Protein AF-A0A0D8XPH6-F1 (afdb_monomer)

Sequence (346 aa):
MFLSYDFVNWLTAGNVKELATRENAIKFASDLVDLEIIEIVRATDVEYDELESCISSESEARLFRYGFQLCTFVDTERDREAPHPSYSRWMRVEFIPNCAPVGPLGECRFKQAAIDLDFAPRDPCPLGEWGRVVYDRSFCELKAFELSIKWFMATGQTVADTVYTWQSKISKERFFLFPVPEDPIALPKDVNSNPLRCPIRVQVNQEAIPSHMLERTLQYLLFCFGFCAMECSVKHVNQVLGSSLASNETSFEGRHSNESSLYIHQTGGMFVSLEKPSNHPPFFFWAWNHMLTRKYRQESQCSEAFQDYMLREFRKYCGNVDNKLYHFYTSVPEAINTADCFFSTG

Mean predicted aligned error: 10.34 Å

Secondary structure (DSSP, 8-state):
-EEHHHHHHHIIIIISTT--SHHHHHHHHHHHHHTTSEEE---S-----TTS-TTTHHHHHTS--SEE-EEEE--TTTTTTSPPPP------EEE-SS--SB-TTS-BTT-EEEEEEEEE-SSS-TT-EEEEEEEESEE-TTBPPPEEEEESSS-HHHHHHHHHHHHHHHHHTT-------S-SS--TT-TTS-TT--PEEEE--GGGS-HHHHHHHHHHHHHHTTEEE-S-SS--TT---S------------------EEEEETTSSEEEEEE--TTS--EEEEEE-TT--TTT-GGGTT-HHHHHHHHHHHHHHHTTGGGHHHHHHHHS-HHHHSTTTTSS--

InterPro domains:
  IPR000591 DEP domain [PS50186] (1-68)
  IPR027244 Vacuolar membrane-associated protein Iml1 [PTHR13179] (1-335)
  IPR045838 DEPDC5, C-terminal [PF19418] (112-275)

Foldseek 3Di:
DDFLQVQLCVCCVCPPVVNVDSVSSQVVVLVCLVVLQKDFDDAPDPDDFPLDDPPVCPVVSSRRAHDGTDMDGDDPVPVVPDDDDHDADDQAAHEDLFLPQADPVRDGQFRKGKHKDFLADCVPPVLGFIWMWIWGNYDYPQEDTDIDTGGDRHDPVSVVVVQLVVQVVCVVVVAADFDFDLCNFQDCVDPPGDNVFDWDKQAADCVLDDPVCVVLLVVVVCVVLQKGFHDRPDDDPDPPRVPDPDDDDDDDDDDPDFPWTWIAHRQRFKIKIFTDDPPDHIIITIGTGPRGDPSRRPPCPDDPVVVVVSVVVVSCCRHCPVPNVNVSSVPPDCCSVPDCVVRDDD

pLDDT: mean 78.98, std 18.68, range [26.44, 97.94]

Structure (mmCIF, N/CA/C/O backbone):
data_AF-A0A0D8XPH6-F1
#
_entry.id   AF-A0A0D8XPH6-F1
#
loop_
_atom_site.group_PDB
_atom_site.id
_atom_site.type_symbol
_atom_site.label_atom_id
_atom_site.label_alt_id
_atom_site.label_comp_id
_atom_site.label_asym_id
_atom_site.label_entity_id
_atom_site.label_seq_id
_atom_site.pdbx_PDB_ins_code
_atom_site.Cartn_x
_atom_site.Cartn_y
_atom_site.Cartn_z
_atom_site.occupancy
_atom_site.B_iso_or_equiv
_atom_site.auth_seq_id
_atom_site.auth_comp_id
_atom_site.auth_asym_id
_atom_site.auth_atom_id
_atom_site.pdbx_PDB_model_num
ATOM 1 N N . MET A 1 1 ? 18.385 1.199 -23.562 1.00 87.31 1 MET A N 1
ATOM 2 C CA . MET A 1 1 ? 17.203 1.049 -22.694 1.00 87.31 1 MET A CA 1
ATOM 3 C C . MET A 1 1 ? 17.582 1.366 -21.257 1.00 87.31 1 MET A C 1
ATOM 5 O O . MET A 1 1 ? 18.666 0.980 -20.837 1.00 87.31 1 MET A O 1
ATOM 9 N N . PHE A 1 2 ? 16.735 2.096 -20.544 1.00 93.06 2 PHE A N 1
ATOM 10 C CA . PHE A 1 2 ? 16.958 2.559 -19.175 1.00 93.06 2 PHE A CA 1
ATOM 11 C C . PHE A 1 2 ? 15.621 2.682 -18.433 1.00 93.06 2 PHE A C 1
ATOM 13 O O . PHE A 1 2 ? 14.565 2.734 -19.067 1.00 93.06 2 PHE A O 1
ATOM 20 N N . LEU A 1 3 ? 15.659 2.731 -17.100 1.00 94.38 3 LEU A N 1
ATOM 21 C CA . LEU A 1 3 ? 14.476 3.003 -16.282 1.00 94.38 3 LEU A CA 1
ATOM 22 C C . LEU A 1 3 ? 14.271 4.510 -16.117 1.00 94.38 3 LEU A C 1
ATOM 24 O O . LEU A 1 3 ? 15.229 5.253 -15.893 1.00 94.38 3 LEU A O 1
ATOM 28 N N . SER A 1 4 ? 13.019 4.963 -16.171 1.00 94.50 4 SER A N 1
ATOM 29 C CA . SER A 1 4 ? 12.667 6.370 -15.951 1.00 94.50 4 SER A CA 1
ATOM 30 C C . SER A 1 4 ? 13.108 6.867 -14.570 1.00 94.50 4 SER A C 1
ATOM 32 O O . SER A 1 4 ? 13.570 8.001 -14.450 1.00 94.50 4 SER A O 1
ATOM 34 N N . TYR A 1 5 ? 13.033 6.008 -13.546 1.00 94.50 5 TYR A N 1
ATOM 35 C CA . TYR A 1 5 ? 13.581 6.256 -12.211 1.00 94.50 5 TYR A CA 1
ATOM 36 C C . TYR A 1 5 ? 15.076 6.604 -12.246 1.00 94.50 5 TYR A C 1
ATOM 38 O O . TYR A 1 5 ? 15.467 7.667 -11.761 1.00 94.50 5 TYR A O 1
ATOM 46 N N . ASP A 1 6 ? 15.899 5.752 -12.864 1.00 95.12 6 ASP A N 1
ATOM 47 C CA . ASP A 1 6 ? 17.351 5.954 -12.934 1.00 95.12 6 ASP A CA 1
ATOM 48 C C . ASP A 1 6 ? 17.702 7.220 -13.716 1.00 95.12 6 ASP A C 1
ATOM 50 O O . ASP A 1 6 ? 18.588 7.972 -13.315 1.00 95.12 6 ASP A O 1
ATOM 54 N N . PHE A 1 7 ? 16.977 7.488 -14.805 1.00 95.06 7 PHE A N 1
ATOM 55 C CA . PHE A 1 7 ? 17.192 8.675 -15.627 1.00 95.06 7 PHE A CA 1
ATOM 56 C C . PHE A 1 7 ? 16.906 9.969 -14.863 1.00 95.06 7 PHE A C 1
ATOM 58 O O . PHE A 1 7 ? 17.740 10.872 -14.845 1.00 95.06 7 PHE A O 1
ATOM 65 N N . VAL A 1 8 ? 15.762 10.052 -14.179 1.00 93.88 8 VAL A N 1
ATOM 66 C CA . VAL A 1 8 ? 15.420 11.229 -13.369 1.00 93.88 8 VAL A CA 1
ATOM 67 C C . VAL A 1 8 ? 16.411 11.406 -12.223 1.00 93.88 8 VAL A C 1
ATOM 69 O O . VAL A 1 8 ? 16.892 12.517 -12.017 1.00 93.88 8 VAL A O 1
ATOM 72 N N . ASN A 1 9 ? 16.784 10.325 -11.530 1.00 93.31 9 ASN A N 1
ATOM 73 C CA . ASN A 1 9 ? 17.777 10.402 -10.459 1.00 93.31 9 ASN A CA 1
ATOM 74 C C . ASN A 1 9 ? 19.135 10.875 -10.983 1.00 93.31 9 ASN A C 1
ATOM 76 O O . ASN A 1 9 ? 19.791 11.693 -10.339 1.00 93.31 9 ASN A O 1
ATOM 80 N N . TRP A 1 10 ? 19.541 10.406 -12.166 1.00 94.56 10 TRP A N 1
ATOM 81 C CA . TRP A 1 10 ? 20.760 10.852 -12.828 1.00 94.56 10 TRP A CA 1
ATOM 82 C C . TRP A 1 10 ? 20.714 12.349 -13.157 1.00 94.56 10 TRP A C 1
ATOM 84 O O . TRP A 1 10 ? 21.695 13.044 -12.894 1.00 94.56 10 TRP A O 1
ATOM 94 N N . LEU A 1 11 ? 19.587 12.874 -13.653 1.00 92.94 11 LEU A N 1
ATOM 95 C CA . LEU A 1 11 ? 19.418 14.312 -13.908 1.00 92.94 11 LEU A CA 1
ATOM 96 C C . LEU A 1 11 ? 19.562 15.129 -12.615 1.00 92.94 11 LEU A C 1
ATOM 98 O O . LEU A 1 11 ? 20.309 16.109 -12.586 1.00 92.94 11 LEU A O 1
ATOM 102 N N . THR A 1 12 ? 18.912 14.685 -11.535 1.00 92.50 12 THR A N 1
ATOM 103 C CA . THR A 1 12 ? 18.880 15.400 -10.249 1.00 92.50 12 THR A CA 1
ATOM 104 C C . THR A 1 12 ? 20.141 15.233 -9.400 1.00 92.50 12 THR A C 1
ATOM 106 O O . THR A 1 12 ? 20.363 16.017 -8.482 1.00 92.50 12 THR A O 1
ATOM 109 N N . ALA A 1 13 ? 21.011 14.262 -9.701 1.00 89.94 13 ALA A N 1
ATOM 110 C CA . ALA A 1 13 ? 22.253 14.002 -8.959 1.00 89.94 13 ALA A CA 1
ATOM 111 C C . ALA A 1 13 ? 23.354 15.071 -9.163 1.00 89.94 13 ALA A C 1
ATOM 113 O O . ALA A 1 13 ? 24.516 14.844 -8.828 1.00 89.94 13 ALA A O 1
ATOM 114 N N . GLY A 1 14 ? 23.014 16.234 -9.727 1.00 82.00 14 GLY A N 1
ATOM 115 C CA . GLY A 1 14 ? 23.944 17.332 -9.999 1.00 82.00 14 GLY A CA 1
ATOM 116 C C . GLY A 1 14 ? 24.636 17.260 -11.363 1.00 82.00 14 GLY A C 1
ATOM 117 O O . GLY A 1 14 ? 25.469 18.116 -11.660 1.00 82.00 14 GLY A O 1
ATOM 118 N N . ASN A 1 15 ? 24.277 16.286 -12.209 1.00 88.50 15 ASN A N 1
ATOM 119 C CA . ASN A 1 15 ? 24.794 16.177 -13.579 1.00 88.50 15 ASN A CA 1
ATOM 120 C C . ASN A 1 15 ? 24.255 17.291 -14.489 1.00 88.50 15 ASN A C 1
ATOM 122 O O . ASN A 1 15 ? 24.959 17.746 -15.389 1.00 88.50 15 ASN A O 1
ATOM 126 N N . VAL A 1 16 ? 23.037 17.776 -14.222 1.00 89.31 16 VAL A N 1
ATOM 127 C CA . VAL A 1 16 ? 22.436 18.920 -14.915 1.00 89.31 16 VAL A CA 1
ATOM 128 C C . VAL A 1 16 ? 22.087 19.992 -13.886 1.00 89.31 16 VAL A C 1
ATOM 130 O O . VAL A 1 16 ? 21.126 19.865 -13.134 1.00 89.31 16 VAL A O 1
ATOM 133 N N . LYS A 1 17 ? 22.879 21.071 -13.844 1.00 81.44 17 LYS A N 1
ATOM 134 C CA . LYS A 1 17 ? 22.776 22.124 -12.811 1.00 81.44 17 LYS A CA 1
ATOM 135 C C . LYS A 1 17 ? 21.407 22.813 -12.753 1.00 81.44 17 LYS A C 1
ATOM 137 O O . LYS A 1 17 ? 21.023 23.309 -11.701 1.00 81.44 17 LYS A O 1
ATOM 142 N N . GLU A 1 18 ? 20.693 22.849 -13.873 1.00 85.12 18 GLU A N 1
ATOM 143 C CA . GLU A 1 18 ? 19.386 23.504 -14.013 1.00 85.12 18 GLU A CA 1
ATOM 144 C C . GLU A 1 18 ? 18.217 22.606 -13.559 1.00 85.12 18 GLU A C 1
ATOM 146 O O . GLU A 1 18 ? 17.124 23.101 -13.289 1.00 85.12 18 GLU A O 1
ATOM 151 N N . LEU A 1 19 ? 18.445 21.294 -13.405 1.00 84.50 19 LEU A N 1
ATOM 152 C CA . LEU A 1 19 ? 17.431 20.295 -13.050 1.00 84.50 19 LEU A CA 1
ATOM 153 C C . LEU A 1 19 ? 17.667 19.747 -11.639 1.00 84.50 19 LEU A C 1
ATOM 155 O O . LEU A 1 19 ? 17.893 18.558 -11.435 1.00 84.50 19 LEU A O 1
ATOM 159 N N . ALA A 1 20 ? 17.619 20.638 -10.648 1.00 80.94 20 ALA A N 1
ATOM 160 C CA . ALA A 1 20 ? 17.835 20.271 -9.247 1.00 80.94 20 ALA A CA 1
ATOM 161 C C . ALA A 1 20 ? 16.620 19.587 -8.591 1.00 80.94 20 ALA A C 1
ATOM 163 O O . ALA A 1 20 ? 16.781 18.862 -7.614 1.00 80.94 20 ALA A O 1
ATOM 164 N N . THR A 1 21 ? 15.404 19.817 -9.100 1.00 87.88 21 THR A N 1
ATOM 165 C CA . THR A 1 21 ? 14.175 19.234 -8.542 1.00 87.88 21 THR A CA 1
ATOM 166 C C . THR A 1 21 ? 13.667 18.083 -9.402 1.00 87.88 21 THR A C 1
ATOM 168 O O . THR A 1 21 ? 13.747 18.113 -10.633 1.00 87.88 21 THR A O 1
ATOM 171 N N . ARG A 1 22 ? 13.079 17.077 -8.744 1.00 87.94 22 ARG A N 1
ATOM 172 C CA . ARG A 1 22 ? 12.454 15.926 -9.407 1.00 87.94 22 ARG A CA 1
ATOM 173 C C . ARG A 1 22 ? 11.355 16.351 -10.383 1.00 87.94 22 ARG A C 1
ATOM 175 O O . ARG A 1 22 ? 11.262 15.794 -11.469 1.00 87.94 22 ARG A O 1
ATOM 182 N N . GLU A 1 23 ? 10.552 17.349 -10.029 1.00 87.88 23 GLU A N 1
ATOM 183 C CA . GLU A 1 23 ? 9.481 17.870 -10.890 1.00 87.88 23 GLU A CA 1
ATOM 184 C C . GLU A 1 23 ? 10.024 18.465 -12.193 1.00 87.88 23 GLU A C 1
ATOM 186 O O . GLU A 1 23 ? 9.526 18.143 -13.273 1.00 87.88 23 GLU A O 1
ATOM 191 N N . ASN A 1 24 ? 11.093 19.265 -12.112 1.00 89.50 24 ASN A N 1
ATOM 192 C CA . ASN A 1 24 ? 11.728 19.843 -13.294 1.00 89.50 24 ASN A CA 1
ATOM 193 C C . ASN A 1 24 ? 12.371 18.759 -14.165 1.00 89.50 24 ASN A C 1
ATOM 195 O O . ASN A 1 24 ? 12.261 18.815 -15.387 1.00 89.50 24 ASN A O 1
ATOM 199 N N . ALA A 1 25 ? 13.006 17.757 -13.550 1.00 91.75 25 ALA A N 1
ATOM 200 C CA . ALA A 1 25 ? 13.601 16.634 -14.268 1.00 91.75 25 ALA A CA 1
ATOM 201 C C . ALA A 1 25 ? 12.548 15.772 -14.986 1.00 91.75 25 ALA A C 1
ATOM 203 O O . ALA A 1 25 ? 12.766 15.374 -16.128 1.00 91.75 25 ALA A O 1
ATOM 204 N N . ILE A 1 26 ? 11.392 15.525 -14.359 1.00 90.62 26 ILE A N 1
ATOM 205 C CA . ILE A 1 26 ? 10.264 14.829 -14.996 1.00 90.62 26 ILE A CA 1
ATOM 206 C C . ILE A 1 26 ? 9.731 15.647 -16.169 1.00 90.62 26 ILE A C 1
ATOM 208 O O . ILE A 1 26 ? 9.538 15.091 -17.243 1.00 90.62 26 ILE A O 1
ATOM 212 N N . LYS A 1 27 ? 9.529 16.958 -15.989 1.00 90.75 27 LYS A N 1
ATOM 213 C CA . LYS A 1 27 ? 9.062 17.837 -17.067 1.00 90.75 27 LYS A CA 1
ATOM 214 C C . LYS A 1 27 ? 10.021 17.819 -18.258 1.00 90.75 27 LYS A C 1
ATOM 216 O O . LYS A 1 27 ? 9.586 17.608 -19.379 1.00 90.75 27 LYS A O 1
ATOM 221 N N . PHE A 1 28 ? 11.319 17.951 -17.998 1.00 92.69 28 PHE A N 1
ATOM 222 C CA . PHE A 1 28 ? 12.347 17.860 -19.029 1.00 92.69 28 PHE A CA 1
ATOM 223 C C . PHE A 1 28 ? 12.332 16.503 -19.748 1.00 92.69 28 PHE A C 1
ATOM 225 O O . PHE A 1 28 ? 12.429 16.447 -20.968 1.00 92.69 28 PHE A O 1
ATOM 232 N N . ALA A 1 29 ? 12.180 15.401 -19.010 1.00 92.50 29 ALA A N 1
ATOM 233 C CA . ALA A 1 29 ? 12.075 14.075 -19.608 1.00 92.50 29 ALA A CA 1
ATOM 234 C C . ALA A 1 29 ? 10.812 13.920 -20.473 1.00 92.50 29 ALA A C 1
ATOM 236 O O . ALA A 1 29 ? 10.890 13.309 -21.535 1.00 92.50 29 ALA A O 1
ATOM 237 N N . SER A 1 30 ? 9.679 14.500 -20.061 1.00 91.56 30 SER A N 1
ATOM 238 C CA . SER A 1 30 ? 8.469 14.568 -20.888 1.00 91.56 30 SER A CA 1
ATOM 239 C C . SER A 1 30 ? 8.709 15.354 -22.176 1.00 91.56 30 SER A C 1
ATOM 241 O O . SER A 1 30 ? 8.359 14.864 -23.243 1.00 91.56 30 SER A O 1
ATOM 243 N N . ASP A 1 31 ? 9.388 16.503 -22.101 1.00 92.19 31 ASP A N 1
ATOM 244 C CA . ASP A 1 31 ? 9.733 17.295 -23.287 1.00 92.19 31 ASP A CA 1
ATOM 245 C C . ASP A 1 31 ? 10.622 16.485 -24.259 1.00 92.19 31 ASP A C 1
ATOM 247 O O . ASP A 1 31 ? 10.459 16.569 -25.473 1.00 92.19 31 ASP A O 1
ATOM 251 N N . LEU A 1 32 ? 11.536 15.644 -23.753 1.00 92.38 32 LEU A N 1
ATOM 252 C CA . LEU A 1 32 ? 12.350 14.748 -24.591 1.00 92.38 32 LEU A CA 1
ATOM 253 C C . LEU A 1 32 ? 11.538 13.631 -25.263 1.00 92.38 32 LEU A C 1
ATOM 255 O O . LEU A 1 32 ? 11.929 13.168 -26.336 1.00 92.38 32 LEU A O 1
ATOM 259 N N . VAL A 1 33 ? 10.438 13.193 -24.647 1.00 91.12 33 VAL A N 1
ATOM 260 C CA . VAL A 1 33 ? 9.494 12.257 -25.272 1.00 91.12 33 VAL A CA 1
ATOM 261 C C . VAL A 1 33 ? 8.691 12.962 -26.365 1.00 91.12 33 VAL A C 1
ATOM 263 O O . VAL A 1 33 ? 8.564 12.423 -27.461 1.00 91.12 33 VAL A O 1
ATOM 266 N N . ASP A 1 34 ? 8.226 14.188 -26.113 1.00 89.69 34 ASP A N 1
ATOM 267 C CA . ASP A 1 34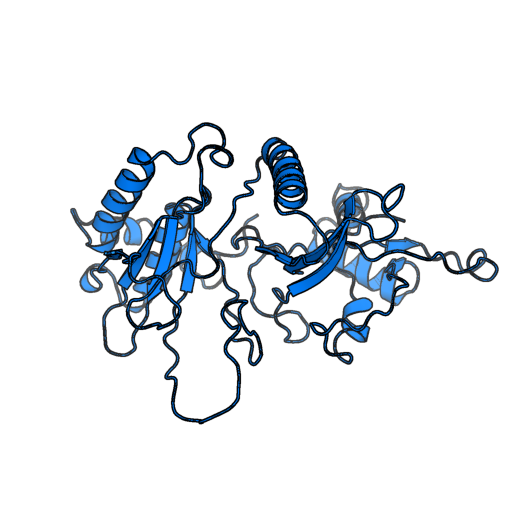 ? 7.502 14.998 -27.104 1.00 89.69 34 ASP A CA 1
ATOM 268 C C . ASP A 1 34 ? 8.379 15.370 -28.314 1.00 89.69 34 ASP A C 1
ATOM 270 O O . ASP A 1 34 ? 7.881 15.502 -29.432 1.00 89.69 34 ASP A O 1
ATOM 274 N N . LEU A 1 35 ? 9.692 15.506 -28.105 1.00 91.06 35 LEU A N 1
ATOM 275 C CA . LEU A 1 35 ? 10.693 15.718 -29.156 1.00 91.06 35 LEU A CA 1
ATOM 276 C C . LEU A 1 35 ? 11.142 14.425 -29.859 1.00 91.06 35 LEU A C 1
ATOM 278 O O . LEU A 1 35 ? 12.050 14.485 -30.687 1.00 91.06 35 LEU A O 1
ATOM 282 N N . GLU A 1 36 ? 10.557 13.273 -29.518 1.00 89.06 36 GLU A N 1
ATOM 283 C CA . GLU A 1 36 ? 10.899 11.953 -30.073 1.00 89.06 36 GLU A CA 1
ATOM 284 C C . GLU A 1 36 ? 12.379 11.559 -29.8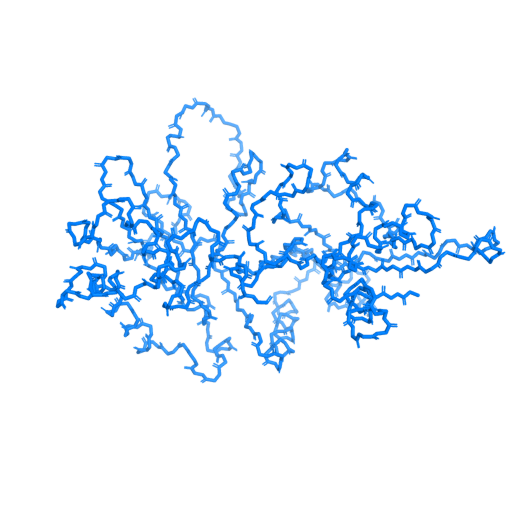75 1.00 89.06 36 GLU A C 1
ATOM 286 O O . GLU A 1 36 ? 12.920 10.731 -30.601 1.00 89.06 36 GLU A O 1
ATOM 291 N N . ILE A 1 37 ? 13.055 12.131 -28.871 1.00 90.56 37 ILE A N 1
ATOM 292 C CA . ILE A 1 37 ? 14.432 11.763 -28.493 1.00 90.56 37 ILE A CA 1
ATOM 293 C C . ILE A 1 37 ? 14.414 10.514 -27.605 1.00 90.56 37 ILE A C 1
ATOM 295 O O . ILE A 1 37 ? 15.316 9.673 -27.670 1.00 90.56 37 ILE A O 1
ATOM 299 N N . ILE A 1 38 ? 13.392 10.401 -26.754 1.00 92.25 38 ILE A N 1
ATOM 300 C CA . ILE A 1 38 ? 13.140 9.237 -25.906 1.00 92.25 38 ILE A CA 1
ATOM 301 C C . ILE A 1 38 ? 11.829 8.587 -26.333 1.00 92.25 38 ILE A C 1
ATOM 303 O O . ILE A 1 38 ? 10.794 9.241 -26.401 1.00 92.25 38 ILE A O 1
ATOM 307 N N . GLU A 1 39 ? 11.855 7.273 -26.520 1.00 89.50 39 GLU A N 1
ATOM 308 C CA . GLU A 1 39 ? 10.659 6.462 -26.701 1.00 89.50 39 GLU A CA 1
ATOM 309 C C . GLU A 1 39 ? 10.386 5.633 -25.440 1.00 89.50 39 GLU A C 1
ATOM 311 O O . GLU A 1 39 ? 11.283 5.026 -24.844 1.00 89.50 39 GLU A O 1
ATOM 316 N N . ILE A 1 40 ? 9.118 5.595 -25.029 1.00 88.38 40 ILE A N 1
ATOM 317 C CA . ILE A 1 40 ? 8.640 4.698 -23.977 1.00 88.38 40 ILE A CA 1
ATOM 318 C C . ILE A 1 40 ? 8.444 3.316 -24.594 1.00 88.38 40 ILE A C 1
ATOM 320 O O . ILE A 1 40 ? 7.632 3.138 -25.503 1.00 88.38 40 ILE A O 1
ATOM 324 N N . VAL A 1 41 ? 9.156 2.324 -24.063 1.00 86.25 41 VAL A N 1
ATOM 325 C CA . VAL A 1 41 ? 9.078 0.951 -24.559 1.00 86.25 41 VAL A CA 1
ATOM 326 C C . VAL A 1 41 ? 7.687 0.395 -24.266 1.00 86.25 41 VAL A C 1
ATOM 328 O O . VAL A 1 41 ? 7.180 0.508 -23.146 1.00 86.25 41 VAL A O 1
ATOM 331 N N . ARG A 1 42 ? 7.077 -0.236 -25.271 1.00 79.81 42 ARG A N 1
ATOM 332 C CA . ARG A 1 42 ? 5.777 -0.904 -25.162 1.00 79.81 42 ARG A CA 1
ATOM 333 C C . ARG A 1 42 ? 5.945 -2.409 -25.307 1.00 79.81 42 ARG A C 1
ATOM 335 O O . ARG A 1 42 ? 6.780 -2.872 -26.082 1.00 79.81 42 ARG A O 1
ATOM 342 N N . ALA A 1 43 ? 5.147 -3.160 -24.557 1.00 76.19 43 ALA A N 1
ATOM 343 C CA . ALA A 1 43 ? 5.040 -4.594 -24.767 1.00 76.19 43 ALA A CA 1
ATOM 344 C C . ALA A 1 43 ? 4.378 -4.868 -26.124 1.00 76.19 43 ALA A C 1
ATOM 346 O O . ALA A 1 43 ? 3.478 -4.134 -26.537 1.00 76.19 43 ALA A O 1
ATOM 347 N N . THR A 1 44 ? 4.828 -5.912 -26.813 1.00 70.06 44 THR A N 1
ATOM 348 C CA . THR A 1 44 ? 4.298 -6.283 -28.135 1.00 70.06 44 THR A CA 1
ATOM 349 C C . THR A 1 44 ? 3.049 -7.150 -28.064 1.00 70.06 44 THR A C 1
ATOM 351 O O . THR A 1 44 ? 2.322 -7.252 -29.050 1.00 70.06 44 THR A O 1
ATOM 354 N N . ASP A 1 45 ? 2.787 -7.756 -26.908 1.00 62.00 45 ASP A N 1
ATOM 355 C CA . ASP A 1 45 ? 1.680 -8.688 -26.720 1.00 62.00 45 ASP A CA 1
ATOM 356 C C . ASP A 1 45 ? 0.376 -7.913 -26.464 1.00 62.00 45 ASP A C 1
ATOM 358 O O . ASP A 1 45 ? 0.117 -7.425 -25.362 1.00 62.00 45 ASP A O 1
ATOM 362 N N . VAL A 1 46 ? -0.438 -7.778 -27.516 1.00 52.84 46 VAL A N 1
ATOM 363 C CA . VAL A 1 46 ? -1.749 -7.100 -27.514 1.00 52.84 46 VAL A CA 1
ATOM 364 C C . VAL A 1 46 ? -2.847 -8.054 -27.024 1.00 52.84 46 VAL A C 1
ATOM 366 O O . VAL A 1 46 ? -3.858 -8.262 -27.694 1.00 52.84 46 VAL A O 1
ATOM 369 N N . GLU A 1 47 ? -2.656 -8.700 -25.874 1.00 52.34 47 GLU A N 1
ATOM 370 C CA . GLU A 1 47 ? -3.795 -9.356 -25.229 1.00 52.34 47 GLU A CA 1
ATOM 371 C C . GLU A 1 47 ? -4.732 -8.287 -24.657 1.00 52.34 47 GLU A C 1
ATOM 373 O O . GLU A 1 47 ? -4.283 -7.335 -24.012 1.00 52.34 47 GLU A O 1
ATOM 378 N N . TYR A 1 48 ? -6.034 -8.435 -24.934 1.00 48.12 48 TYR A N 1
ATOM 379 C CA . TYR A 1 48 ? -7.086 -7.556 -24.430 1.00 48.12 48 TYR A CA 1
ATOM 380 C C . TYR A 1 48 ? -7.027 -7.522 -22.903 1.00 48.12 48 TYR A C 1
ATOM 382 O O . TYR A 1 48 ? -7.381 -8.486 -22.225 1.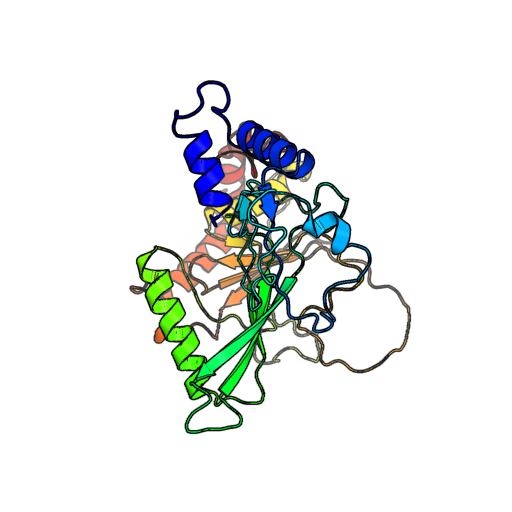00 48.12 48 TYR A O 1
ATOM 390 N N . ASP A 1 49 ? -6.572 -6.397 -22.365 1.00 52.41 49 ASP A N 1
ATOM 391 C CA . ASP A 1 49 ? -6.622 -6.146 -20.939 1.00 52.41 49 ASP A CA 1
ATOM 392 C C . ASP A 1 49 ? -8.067 -5.776 -20.591 1.00 52.41 49 ASP A C 1
ATOM 394 O O . ASP A 1 49 ? -8.515 -4.661 -20.849 1.00 52.41 49 ASP A O 1
ATOM 398 N N . GLU A 1 50 ? -8.832 -6.725 -20.047 1.00 53.81 50 GLU A N 1
ATOM 399 C CA . GLU A 1 50 ? -10.203 -6.469 -19.580 1.00 53.81 50 GLU A CA 1
ATOM 400 C C . GLU A 1 50 ? -10.253 -5.343 -18.523 1.00 53.81 50 GLU A C 1
ATOM 402 O O . GLU A 1 50 ? -11.315 -4.757 -18.306 1.00 53.81 50 GLU A O 1
ATOM 407 N N . LEU A 1 51 ? -9.116 -5.008 -17.886 1.00 56.53 51 LEU A N 1
ATOM 408 C CA . LEU A 1 51 ? -8.979 -3.888 -16.950 1.00 56.53 51 LEU A CA 1
ATOM 409 C C . LEU A 1 51 ? -8.626 -2.544 -17.623 1.00 56.53 51 LEU A C 1
ATOM 411 O O . LEU A 1 51 ? -8.744 -1.507 -16.963 1.00 56.53 51 LEU A O 1
ATOM 415 N N . GLU A 1 52 ? -8.240 -2.506 -18.906 1.00 52.75 52 GLU A N 1
ATOM 416 C CA . GLU A 1 52 ? -7.937 -1.259 -19.624 1.00 52.75 52 GLU A CA 1
ATOM 417 C C . GLU A 1 52 ? -9.009 -0.914 -20.670 1.00 52.75 52 GLU A C 1
ATOM 419 O O . GLU A 1 52 ? -9.152 -1.547 -21.714 1.00 52.75 52 GLU A O 1
ATOM 424 N N . SER A 1 53 ? -9.743 0.180 -20.446 1.00 46.41 53 SER A N 1
ATOM 425 C CA . SER A 1 53 ? -10.586 0.770 -21.490 1.00 46.41 53 SER A CA 1
ATOM 426 C C . SER A 1 53 ? -9.708 1.351 -22.610 1.00 46.41 53 SER A C 1
ATOM 428 O O . SER A 1 53 ? -8.938 2.284 -22.361 1.00 46.41 53 SER A O 1
ATOM 430 N N . CYS A 1 54 ? -9.877 0.862 -23.840 1.00 38.44 54 CYS A N 1
ATOM 431 C CA . CYS A 1 54 ? -8.990 1.080 -24.995 1.00 38.44 54 CYS A CA 1
ATOM 432 C C . CYS A 1 54 ? -8.758 2.542 -25.443 1.00 38.44 54 CYS A C 1
ATOM 434 O O . CYS A 1 54 ? -7.937 2.774 -26.320 1.00 38.44 54 CYS A O 1
ATOM 436 N N . ILE A 1 55 ? -9.474 3.530 -24.893 1.00 39.75 55 ILE A N 1
ATOM 437 C CA . ILE A 1 55 ? -9.383 4.946 -25.308 1.00 39.75 55 ILE A CA 1
ATOM 438 C C . ILE A 1 55 ? -8.484 5.770 -24.358 1.00 39.75 55 ILE A C 1
ATOM 440 O O . ILE A 1 55 ? -7.875 6.746 -24.782 1.00 39.75 55 ILE A O 1
ATOM 444 N N . SER A 1 56 ? -8.351 5.368 -23.085 1.00 46.72 56 SER A N 1
ATOM 445 C CA . SER A 1 56 ? -7.472 6.027 -22.090 1.00 46.72 56 SER A CA 1
ATOM 446 C C . SER A 1 56 ? -6.013 5.569 -22.222 1.00 46.72 56 SER A C 1
ATOM 448 O O . SER A 1 56 ? -5.086 6.287 -21.863 1.00 46.72 56 SER A O 1
ATOM 450 N N . SER A 1 57 ? -5.801 4.356 -22.741 1.00 53.75 57 SER A N 1
ATOM 451 C CA . SER A 1 57 ? -4.504 3.677 -22.747 1.00 53.75 57 SER A CA 1
ATOM 452 C C . SER A 1 57 ? -3.494 4.291 -23.720 1.00 53.75 57 SER A C 1
ATOM 454 O O . SER A 1 57 ? -2.305 4.325 -23.415 1.00 53.75 57 SER A O 1
ATOM 456 N N . GLU A 1 58 ? -3.929 4.824 -24.865 1.00 52.25 58 GLU A N 1
ATOM 457 C CA . GLU A 1 58 ? -3.010 5.299 -25.910 1.00 52.25 58 GLU A CA 1
ATOM 458 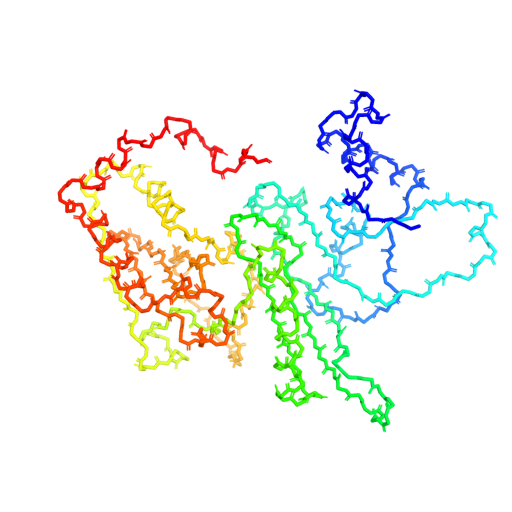C C . GLU A 1 58 ? -2.401 6.679 -25.600 1.00 52.25 58 GLU A C 1
ATOM 460 O O . GLU A 1 58 ? -1.219 6.917 -25.866 1.00 52.25 58 GLU A O 1
ATOM 465 N N . SER A 1 59 ? -3.174 7.569 -24.969 1.00 56.59 59 SER A N 1
ATOM 466 C CA . SER A 1 59 ? -2.694 8.863 -24.469 1.00 56.59 59 SER A CA 1
ATOM 467 C C . SER A 1 59 ? -1.864 8.707 -23.188 1.00 56.59 59 SER A C 1
ATOM 469 O O . SER A 1 59 ? -0.805 9.323 -23.076 1.00 56.59 59 SER A O 1
ATOM 471 N N . GLU A 1 60 ? -2.262 7.825 -22.257 1.00 63.31 60 GLU A N 1
ATOM 472 C CA . GLU A 1 60 ? -1.475 7.487 -21.056 1.00 63.31 60 GLU A CA 1
ATOM 473 C C . GLU A 1 60 ? -0.135 6.793 -21.391 1.00 63.31 60 GLU A C 1
ATOM 475 O O . GLU A 1 60 ? 0.840 6.913 -20.636 1.00 63.31 60 GLU A O 1
ATOM 480 N N . ALA A 1 61 ? -0.063 6.059 -22.509 1.00 62.59 61 ALA A N 1
ATOM 481 C CA . ALA A 1 61 ? 1.131 5.321 -22.923 1.00 62.59 61 ALA A CA 1
ATOM 482 C C . ALA A 1 61 ? 2.305 6.226 -23.319 1.00 62.59 61 ALA A C 1
ATOM 484 O O . ALA A 1 61 ? 3.452 5.807 -23.167 1.00 62.59 61 ALA A O 1
ATOM 485 N N . ARG A 1 62 ? 2.035 7.455 -23.777 1.00 71.06 62 ARG A N 1
ATOM 486 C CA . ARG A 1 62 ? 3.067 8.426 -24.183 1.00 71.06 62 ARG A CA 1
ATOM 487 C C . ARG A 1 62 ? 3.560 9.308 -23.039 1.00 71.06 62 ARG A C 1
ATOM 489 O O . ARG A 1 62 ? 4.533 10.031 -23.201 1.00 71.06 62 ARG A O 1
ATOM 496 N N . LEU A 1 63 ? 2.923 9.239 -21.872 1.00 80.75 63 LEU A N 1
ATOM 497 C CA . LEU A 1 63 ? 3.330 10.038 -20.722 1.00 80.75 63 LEU A CA 1
ATOM 498 C C . LEU A 1 63 ? 4.563 9.430 -20.046 1.00 80.75 63 LEU A C 1
ATOM 500 O O . LEU A 1 63 ? 4.550 8.268 -19.608 1.00 80.75 63 LEU A O 1
ATOM 504 N N . PHE A 1 64 ? 5.611 10.244 -19.919 1.00 89.12 64 PHE A N 1
ATOM 505 C CA . PHE A 1 64 ? 6.764 9.925 -19.087 1.00 89.12 64 PHE A CA 1
ATOM 506 C C . PHE A 1 64 ? 6.344 9.947 -17.613 1.00 89.12 64 PHE A C 1
ATOM 508 O O . PHE A 1 64 ? 5.827 10.942 -17.103 1.00 89.12 64 PHE A O 1
ATOM 515 N N . ARG A 1 65 ? 6.550 8.828 -16.918 1.00 88.19 65 ARG A N 1
ATOM 516 C CA . ARG A 1 65 ? 6.181 8.630 -15.514 1.00 88.19 65 ARG A CA 1
ATOM 517 C C . ARG A 1 65 ? 7.417 8.212 -14.733 1.00 88.19 65 ARG A C 1
ATOM 519 O O . ARG A 1 65 ? 8.104 7.258 -15.096 1.00 88.19 65 ARG A O 1
ATOM 526 N N . TYR A 1 66 ? 7.697 8.915 -13.641 1.00 91.25 66 TYR A N 1
ATOM 527 C CA . TYR A 1 66 ? 8.803 8.566 -12.752 1.00 91.25 66 TYR A CA 1
ATOM 528 C C . TYR A 1 66 ? 8.492 7.269 -12.003 1.00 91.25 66 TYR A C 1
ATOM 530 O O . TYR A 1 66 ? 7.488 7.200 -11.303 1.00 91.25 66 TYR A O 1
ATOM 538 N N . GLY A 1 67 ? 9.338 6.251 -12.151 1.00 92.19 67 GLY A N 1
ATOM 539 C CA . GLY A 1 67 ? 9.179 4.954 -11.497 1.00 92.19 67 GLY A CA 1
ATOM 540 C C . GLY A 1 67 ? 9.797 3.826 -12.321 1.00 92.19 67 GLY A C 1
ATOM 541 O O . GLY A 1 67 ? 10.808 4.007 -13.000 1.00 92.19 67 GLY A O 1
ATOM 542 N N . PHE A 1 68 ? 9.177 2.653 -12.294 1.00 91.88 68 PHE A N 1
ATOM 543 C CA . PHE A 1 68 ? 9.560 1.518 -13.127 1.00 91.88 68 PHE A CA 1
ATOM 544 C C . PHE A 1 68 ? 8.870 1.594 -14.489 1.00 91.88 68 PHE A C 1
ATOM 546 O O . PHE A 1 68 ? 7.962 0.827 -14.798 1.00 91.88 68 PHE A O 1
ATOM 553 N N . GLN A 1 69 ? 9.299 2.551 -15.310 1.00 90.56 69 GLN A N 1
ATOM 554 C CA . GLN A 1 69 ? 8.943 2.637 -16.723 1.00 90.56 69 GLN A CA 1
ATOM 555 C C . GLN A 1 69 ? 10.202 2.463 -17.567 1.00 90.56 69 GLN A C 1
ATOM 557 O O . GLN A 1 69 ? 11.242 3.044 -17.269 1.00 90.56 69 GLN A O 1
ATOM 562 N N . LEU A 1 70 ? 10.099 1.649 -18.610 1.00 91.00 70 LEU A N 1
ATOM 563 C CA . LEU A 1 70 ? 11.213 1.320 -19.482 1.00 91.00 70 LEU A CA 1
ATOM 564 C C . LEU A 1 70 ? 11.231 2.276 -20.675 1.00 91.00 70 LEU A C 1
ATOM 566 O O . LEU A 1 70 ? 10.222 2.423 -21.364 1.00 91.00 70 LEU A O 1
ATOM 570 N N . CYS A 1 71 ? 12.372 2.915 -20.912 1.00 91.50 71 CYS A N 1
ATOM 571 C CA . CYS A 1 71 ? 12.556 3.903 -21.970 1.00 91.50 71 CYS A CA 1
ATOM 572 C C . CYS A 1 71 ? 13.799 3.578 -22.806 1.00 91.50 71 CYS A C 1
ATOM 574 O O . CYS A 1 71 ? 14.731 2.907 -22.348 1.00 91.50 71 CYS A O 1
ATOM 576 N N . THR A 1 72 ? 13.841 4.062 -24.042 1.00 91.31 72 THR A N 1
ATOM 577 C CA . THR A 1 72 ? 15.015 3.984 -24.914 1.00 91.31 72 THR A CA 1
ATOM 578 C C . THR A 1 72 ? 15.265 5.318 -25.600 1.00 91.31 72 THR A C 1
ATOM 580 O O . THR A 1 72 ? 14.347 6.111 -25.768 1.00 91.31 72 THR A O 1
ATOM 583 N N . PHE A 1 73 ? 16.517 5.578 -25.970 1.00 90.38 73 PHE A N 1
ATOM 584 C CA . PHE A 1 73 ? 16.826 6.687 -26.867 1.00 90.38 73 PHE A CA 1
ATOM 585 C C . PHE A 1 73 ? 16.516 6.250 -28.293 1.00 90.38 73 PHE A C 1
ATOM 587 O O . PHE A 1 73 ? 16.849 5.120 -28.656 1.00 90.38 73 PHE A O 1
ATOM 594 N N . VAL A 1 74 ? 15.884 7.135 -29.056 1.00 85.62 74 VAL A N 1
ATOM 595 C CA . VAL A 1 74 ? 15.571 6.916 -30.468 1.00 85.62 74 VAL A CA 1
ATOM 596 C C . VAL A 1 74 ? 16.810 7.252 -31.290 1.00 85.62 74 VAL A C 1
ATOM 598 O O . VAL A 1 74 ? 17.360 8.348 -31.166 1.00 85.62 74 VAL A O 1
ATOM 601 N N . ASP A 1 75 ? 17.259 6.322 -32.131 1.00 79.38 75 ASP A N 1
ATOM 602 C CA . ASP A 1 75 ? 18.317 6.577 -33.108 1.00 79.38 75 ASP A CA 1
ATOM 603 C C . ASP A 1 75 ? 17.742 6.384 -34.515 1.00 79.38 75 ASP A C 1
ATOM 605 O O . ASP A 1 75 ? 17.676 5.277 -35.054 1.00 79.38 75 ASP A O 1
ATOM 609 N N . THR A 1 76 ? 17.300 7.496 -35.108 1.00 64.75 76 THR A N 1
ATOM 610 C CA . THR A 1 76 ? 16.557 7.547 -36.378 1.00 64.75 76 THR A CA 1
ATOM 611 C C . THR A 1 76 ? 17.284 6.909 -37.565 1.00 64.75 76 THR A C 1
ATOM 613 O O . THR A 1 76 ? 16.625 6.517 -38.531 1.00 64.75 76 THR A O 1
ATOM 616 N N . GLU A 1 77 ? 18.610 6.765 -37.502 1.00 63.00 77 GLU A N 1
ATOM 617 C CA . GLU A 1 77 ? 19.418 6.120 -38.544 1.00 63.00 77 GLU A CA 1
ATOM 618 C C . GLU A 1 77 ? 19.533 4.596 -38.350 1.00 63.00 77 GLU A C 1
ATOM 620 O O . GLU A 1 77 ? 19.620 3.862 -39.331 1.00 63.00 77 GLU A O 1
ATOM 625 N N . ARG A 1 78 ? 19.497 4.090 -37.107 1.00 59.34 78 ARG A N 1
ATOM 626 C CA . ARG A 1 78 ? 19.606 2.647 -36.799 1.00 59.34 78 ARG A CA 1
ATOM 627 C C . ARG A 1 78 ? 18.258 1.928 -36.728 1.00 59.34 78 ARG A C 1
ATOM 629 O O . ARG A 1 78 ? 18.180 0.755 -37.089 1.00 59.34 78 ARG A O 1
ATOM 636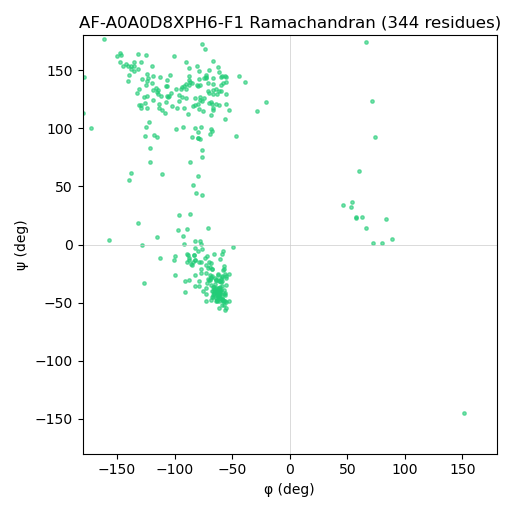 N N . ASP A 1 79 ? 17.201 2.623 -36.316 1.00 57.41 79 ASP A N 1
ATOM 637 C CA . ASP A 1 79 ? 15.889 2.014 -36.059 1.00 57.41 79 ASP A CA 1
ATOM 638 C C . ASP A 1 79 ? 15.024 1.839 -37.326 1.00 57.41 79 ASP A C 1
ATOM 640 O O . ASP A 1 79 ? 14.004 1.155 -37.290 1.00 57.41 79 ASP A O 1
ATOM 644 N N . ARG A 1 80 ? 15.433 2.395 -38.479 1.00 57.50 80 ARG A N 1
ATOM 645 C CA . ARG A 1 80 ? 14.731 2.212 -39.771 1.00 57.50 80 ARG A CA 1
ATOM 646 C C . ARG A 1 80 ? 14.896 0.819 -40.385 1.00 57.50 80 ARG A C 1
ATOM 648 O O . ARG A 1 80 ? 14.057 0.416 -41.186 1.00 57.50 80 ARG A O 1
ATOM 655 N N . GLU A 1 81 ? 15.972 0.110 -40.049 1.00 55.41 81 GLU A N 1
ATOM 656 C CA . GLU A 1 81 ? 16.341 -1.169 -40.677 1.00 55.41 81 GLU A CA 1
ATOM 657 C C . GLU A 1 81 ? 16.234 -2.373 -39.724 1.00 55.41 81 GLU A C 1
ATOM 659 O O . GLU A 1 81 ? 16.276 -3.522 -40.171 1.00 55.41 81 GLU A O 1
ATOM 664 N N . ALA A 1 82 ? 16.073 -2.141 -38.417 1.00 60.88 82 ALA A N 1
ATOM 665 C CA . ALA A 1 82 ? 15.985 -3.201 -37.419 1.00 60.88 82 ALA A CA 1
ATOM 666 C C . ALA A 1 82 ? 14.534 -3.695 -37.239 1.00 60.88 82 ALA A C 1
ATOM 668 O O . ALA A 1 82 ? 13.614 -2.881 -37.147 1.00 60.88 82 ALA A O 1
ATOM 669 N N . PRO A 1 83 ? 14.289 -5.017 -37.143 1.00 63.03 83 PRO A N 1
ATOM 670 C CA . PRO A 1 83 ? 12.984 -5.511 -36.718 1.00 63.03 83 PRO A CA 1
ATOM 671 C C . PRO A 1 83 ? 12.684 -4.986 -35.312 1.00 63.03 83 PRO A C 1
ATOM 673 O O . PRO A 1 83 ? 13.536 -5.092 -34.426 1.00 63.03 83 PRO A O 1
ATOM 676 N N . HIS A 1 84 ? 11.482 -4.435 -35.102 1.00 64.88 84 HIS A N 1
ATOM 677 C CA . HIS A 1 84 ? 11.080 -3.961 -33.781 1.00 64.88 84 HIS A CA 1
ATOM 678 C C . HIS A 1 84 ? 11.216 -5.105 -32.765 1.00 64.88 84 HIS A C 1
ATOM 680 O O . HIS A 1 84 ? 10.606 -6.163 -32.956 1.00 64.88 84 HIS A O 1
ATOM 686 N N . PRO A 1 85 ? 12.029 -4.932 -31.710 1.00 68.31 85 PRO A N 1
ATOM 687 C CA . PRO A 1 85 ? 12.210 -5.969 -30.710 1.00 68.31 85 PRO A CA 1
ATOM 688 C C . PRO A 1 85 ? 10.875 -6.275 -30.027 1.00 68.31 85 PRO A C 1
ATOM 690 O O . PRO A 1 85 ? 10.149 -5.373 -29.611 1.00 68.31 85 PRO A O 1
ATOM 693 N N . SER A 1 86 ? 10.553 -7.565 -29.926 1.00 76.81 86 SER A N 1
ATOM 694 C CA . SER A 1 86 ? 9.398 -8.025 -29.164 1.00 76.81 86 SER A CA 1
ATOM 695 C C . SER A 1 86 ? 9.739 -8.016 -27.681 1.00 76.81 86 SER A C 1
ATOM 697 O O . SER A 1 86 ? 10.755 -8.575 -27.262 1.00 76.81 86 SER A O 1
ATOM 699 N N . TYR A 1 87 ? 8.893 -7.352 -26.899 1.00 78.81 87 TYR A N 1
ATOM 700 C CA . TYR A 1 87 ? 9.016 -7.279 -25.452 1.00 78.81 87 TYR A CA 1
ATOM 701 C C . TYR A 1 87 ? 7.777 -7.886 -24.804 1.00 78.81 87 TYR A C 1
ATOM 703 O O . TYR A 1 87 ? 6.658 -7.431 -25.053 1.00 78.81 87 TYR A O 1
ATOM 711 N N . SER A 1 88 ? 7.992 -8.874 -23.935 1.00 78.06 88 SER A N 1
ATOM 712 C CA . SER A 1 88 ? 6.954 -9.388 -23.038 1.00 78.06 88 SER A CA 1
ATOM 713 C C . SER A 1 88 ? 6.494 -8.294 -22.081 1.00 78.06 88 SER A C 1
ATOM 715 O O . SER A 1 88 ? 7.275 -7.406 -21.747 1.00 78.06 88 SER A O 1
ATOM 717 N N . ARG A 1 89 ? 5.248 -8.357 -21.599 1.00 80.12 89 ARG A N 1
ATOM 718 C CA . ARG A 1 89 ? 4.745 -7.410 -20.589 1.00 80.12 89 ARG A CA 1
ATOM 719 C C . ARG A 1 89 ? 5.578 -7.484 -19.301 1.00 80.12 89 ARG A C 1
ATOM 721 O O . ARG A 1 89 ? 6.005 -8.553 -18.878 1.00 80.12 89 ARG A O 1
ATOM 728 N N . TRP A 1 90 ? 5.778 -6.338 -18.655 1.00 84.31 90 TRP A N 1
ATOM 729 C CA . TRP A 1 90 ? 6.445 -6.221 -17.354 1.00 84.31 90 TRP A CA 1
ATOM 730 C C . TRP A 1 90 ? 5.629 -5.337 -16.411 1.00 84.31 90 TRP A C 1
ATOM 732 O O . TRP A 1 90 ? 4.759 -4.578 -16.842 1.00 84.31 90 TRP A O 1
ATOM 742 N N . MET A 1 91 ? 5.927 -5.410 -15.112 1.00 86.88 91 MET A N 1
ATOM 743 C CA . MET A 1 91 ? 5.298 -4.535 -14.125 1.00 86.88 91 MET A CA 1
ATOM 744 C C . MET A 1 91 ? 5.771 -3.094 -14.320 1.00 86.88 91 MET A C 1
ATOM 746 O O . MET A 1 91 ? 6.925 -2.766 -14.042 1.00 86.88 91 MET A O 1
ATOM 750 N N . ARG A 1 92 ? 4.865 -2.224 -14.768 1.00 87.50 92 ARG A N 1
ATOM 751 C CA . ARG A 1 92 ? 5.078 -0.774 -14.837 1.00 87.50 92 ARG A CA 1
ATOM 752 C C . ARG A 1 92 ? 4.456 -0.095 -13.625 1.00 87.50 92 ARG A C 1
ATOM 754 O O . ARG A 1 92 ? 3.237 -0.134 -13.487 1.00 87.50 92 ARG A O 1
ATOM 761 N N . VAL A 1 93 ? 5.274 0.556 -12.799 1.00 89.31 93 VAL A N 1
ATOM 762 C CA . VAL A 1 93 ? 4.822 1.241 -11.574 1.00 89.31 93 VAL A CA 1
ATOM 763 C C . VAL A 1 93 ? 5.299 2.690 -11.570 1.00 89.31 93 VAL A C 1
ATOM 765 O O . VAL A 1 93 ? 6.486 2.950 -11.732 1.00 89.31 93 VAL A O 1
ATOM 768 N N . GLU A 1 94 ? 4.388 3.636 -11.372 1.00 88.75 94 GLU A N 1
ATOM 769 C CA . GLU A 1 94 ? 4.687 5.056 -11.168 1.00 88.75 94 GLU A CA 1
ATOM 770 C C . GLU A 1 94 ? 4.864 5.360 -9.677 1.00 88.75 94 GLU A C 1
ATOM 772 O O . GLU A 1 94 ? 4.041 4.971 -8.856 1.00 88.75 94 GLU A O 1
ATOM 777 N N . PHE A 1 95 ? 5.901 6.104 -9.312 1.00 89.69 95 PHE A N 1
ATOM 778 C CA . PHE A 1 95 ? 6.091 6.606 -7.956 1.00 89.69 95 PHE A CA 1
ATOM 779 C C . PHE A 1 95 ? 5.466 7.987 -7.837 1.00 89.69 95 PHE A C 1
ATOM 781 O O . PHE A 1 95 ? 5.911 8.943 -8.478 1.00 89.69 95 PHE A O 1
ATOM 788 N N . ILE A 1 96 ? 4.465 8.115 -6.975 1.00 83.12 96 ILE A N 1
ATOM 789 C CA . ILE A 1 96 ? 3.781 9.382 -6.730 1.00 83.12 96 ILE A CA 1
ATOM 790 C C . ILE A 1 96 ? 4.177 9.916 -5.349 1.00 83.12 96 ILE A C 1
ATOM 792 O O . ILE A 1 96 ? 4.253 9.138 -4.402 1.00 83.12 96 ILE A O 1
ATOM 796 N N . PRO A 1 97 ? 4.458 11.226 -5.217 1.00 73.75 97 PRO A N 1
ATOM 797 C CA . PRO A 1 97 ? 4.871 11.800 -3.933 1.00 73.75 97 PRO A CA 1
ATOM 798 C C . PRO A 1 97 ? 3.713 11.809 -2.928 1.00 73.75 97 PRO A C 1
ATOM 800 O O . PRO A 1 97 ? 3.900 11.677 -1.725 1.00 73.75 97 PRO A O 1
ATOM 803 N N . ASN A 1 98 ? 2.494 11.929 -3.454 1.00 72.50 98 ASN A N 1
ATOM 804 C CA . ASN A 1 98 ? 1.284 12.168 -2.695 1.00 72.50 98 ASN A CA 1
ATOM 805 C C . ASN A 1 98 ? 0.262 11.130 -3.102 1.00 72.50 98 ASN A C 1
ATOM 807 O O . ASN A 1 98 ? 0.120 10.856 -4.297 1.00 72.50 98 ASN A O 1
ATOM 811 N N . CYS A 1 99 ? -0.536 10.646 -2.152 1.00 66.69 99 CYS A N 1
ATOM 812 C CA . CYS A 1 99 ? -1.668 9.779 -2.461 1.00 66.69 99 CYS A CA 1
ATOM 813 C C . CYS A 1 99 ? -2.848 10.593 -3.025 1.00 66.69 99 CYS A C 1
ATOM 815 O O . CYS A 1 99 ? -4.003 10.396 -2.649 1.00 66.69 99 CYS A O 1
ATOM 817 N N . ALA A 1 100 ? -2.546 11.536 -3.923 1.00 65.25 100 ALA A N 1
ATOM 818 C CA . ALA A 1 100 ? -3.525 12.312 -4.645 1.00 65.25 100 ALA A CA 1
ATOM 819 C C . ALA A 1 100 ? -4.370 11.340 -5.485 1.00 65.25 100 ALA A C 1
ATOM 821 O O . ALA A 1 100 ? -3.820 10.624 -6.328 1.00 65.25 100 ALA A O 1
ATOM 822 N N . PRO A 1 101 ? -5.693 11.298 -5.261 1.00 60.28 101 PRO A N 1
ATOM 823 C CA . PRO A 1 101 ? -6.559 10.300 -5.874 1.00 60.28 101 PRO A CA 1
ATOM 824 C C . PRO A 1 101 ? -6.549 10.364 -7.407 1.00 60.28 101 PRO A C 1
ATOM 826 O O . PRO A 1 101 ? -6.700 9.347 -8.084 1.00 60.28 101 PRO A O 1
ATOM 829 N N . VAL A 1 102 ? -6.350 11.566 -7.954 1.00 64.31 102 VAL A N 1
ATOM 830 C CA . VAL A 1 102 ? -6.603 11.884 -9.356 1.00 64.31 102 VAL A CA 1
ATOM 831 C C . VAL A 1 102 ? -5.307 12.234 -10.099 1.00 64.31 102 VAL A C 1
ATOM 833 O O . VAL A 1 102 ? -4.447 12.979 -9.619 1.00 64.31 102 VAL A O 1
ATOM 836 N N . GLY A 1 103 ? -5.135 11.638 -11.274 1.00 61.12 103 GLY A N 1
ATOM 837 C CA . GLY A 1 103 ? -4.060 11.874 -12.227 1.00 61.12 103 GLY A CA 1
ATOM 838 C C . GLY A 1 103 ? -4.249 13.172 -13.014 1.00 61.12 103 GLY A C 1
ATOM 839 O O . GLY A 1 103 ? -5.304 13.798 -12.935 1.00 61.12 103 GLY A O 1
ATOM 840 N N . PRO A 1 104 ? -3.248 13.577 -13.813 1.00 60.22 104 PRO A N 1
ATOM 841 C CA . PRO A 1 104 ? -3.319 14.787 -14.638 1.00 60.22 104 PRO A CA 1
ATOM 842 C C . PRO A 1 104 ? -4.530 14.823 -15.586 1.00 60.22 104 PRO A C 1
ATOM 844 O O . PRO A 1 104 ? -5.019 15.897 -15.917 1.00 60.22 104 PRO A O 1
ATOM 847 N N . LEU A 1 105 ? -5.027 13.650 -15.992 1.00 62.16 105 LEU A N 1
ATOM 848 C CA . LEU A 1 105 ? -6.151 13.480 -16.916 1.00 62.16 105 LEU A CA 1
ATOM 849 C C . LEU A 1 105 ? -7.501 13.230 -16.217 1.00 62.16 105 LEU A C 1
ATOM 851 O O . LEU A 1 105 ? -8.461 12.821 -16.863 1.00 62.16 105 LEU A O 1
ATOM 855 N N . GLY A 1 106 ? -7.605 13.431 -14.899 1.00 62.41 106 GLY A N 1
ATOM 856 C CA . GLY A 1 106 ? -8.857 13.172 -14.172 1.00 62.41 106 GLY A CA 1
ATOM 857 C C . GLY A 1 106 ? -9.103 11.692 -13.834 1.00 62.41 106 GLY A C 1
ATOM 858 O O . GLY A 1 106 ? -10.122 11.351 -13.239 1.00 62.41 106 GLY A O 1
ATOM 859 N N . GLU A 1 107 ? -8.172 10.804 -14.187 1.00 66.31 107 GLU A N 1
ATOM 860 C CA . GLU A 1 107 ? -8.226 9.367 -13.904 1.00 66.31 107 GLU A CA 1
ATOM 861 C C . GLU A 1 107 ? -7.785 9.032 -12.477 1.00 66.31 107 GLU A C 1
ATOM 863 O O . GLU A 1 107 ? -6.962 9.730 -11.897 1.00 66.31 107 GLU A O 1
ATOM 868 N N . CYS A 1 108 ? -8.256 7.924 -11.906 1.00 69.81 108 CYS A N 1
ATOM 869 C CA . CYS A 1 108 ? -7.655 7.443 -10.666 1.00 69.81 108 CYS A CA 1
ATOM 870 C C . CYS A 1 108 ? -6.206 6.974 -10.895 1.00 69.81 108 CYS A C 1
ATOM 872 O O . CYS A 1 108 ? -5.956 6.148 -11.779 1.00 69.81 108 CYS A O 1
ATOM 874 N N . ARG A 1 109 ? -5.266 7.454 -10.066 1.00 69.31 109 ARG A N 1
ATOM 875 C CA . ARG A 1 109 ? -3.849 7.038 -10.117 1.00 69.31 109 ARG A CA 1
ATOM 876 C C . ARG A 1 109 ? -3.643 5.587 -9.680 1.00 69.31 109 ARG A C 1
ATOM 878 O O . ARG A 1 109 ? -2.855 4.866 -10.274 1.00 69.31 109 ARG A O 1
ATOM 885 N N . PHE A 1 110 ? -4.423 5.121 -8.711 1.00 72.31 110 PHE A N 1
ATOM 886 C CA . PHE A 1 110 ? -4.344 3.768 -8.151 1.00 72.31 110 PHE A CA 1
ATOM 887 C C . PHE A 1 110 ? -5.177 2.732 -8.920 1.00 72.31 110 PHE A C 1
ATOM 889 O O . PHE A 1 110 ? -5.621 1.737 -8.355 1.00 72.31 110 PHE A O 1
ATOM 896 N N . LYS A 1 111 ? -5.426 2.958 -10.217 1.00 77.06 111 LYS A N 1
ATOM 897 C CA . LYS A 1 111 ? -5.952 1.905 -11.097 1.00 77.06 111 LYS A CA 1
ATOM 898 C C . LYS A 1 111 ? -5.006 0.697 -11.062 1.00 77.06 111 LYS A C 1
ATOM 900 O O . LYS A 1 111 ? -3.788 0.870 -10.989 1.00 77.06 111 LYS A O 1
ATOM 905 N N . GLN A 1 112 ? -5.571 -0.499 -11.156 1.00 81.56 112 GLN A N 1
ATOM 906 C CA . GLN A 1 112 ? -4.807 -1.740 -11.224 1.00 81.56 112 GLN A CA 1
ATOM 907 C C . GLN A 1 112 ? -4.430 -2.068 -12.674 1.00 81.56 112 GLN A C 1
ATOM 909 O O . GLN A 1 112 ? -5.137 -1.682 -13.603 1.00 81.56 112 GLN A O 1
ATOM 914 N N . ALA A 1 113 ? -3.318 -2.772 -12.854 1.00 81.81 113 ALA A N 1
ATOM 915 C CA . ALA A 1 113 ? -2.897 -3.389 -14.108 1.00 81.81 113 ALA A CA 1
ATOM 916 C C . ALA A 1 113 ? -2.644 -4.881 -13.889 1.00 81.81 113 ALA A C 1
ATOM 918 O O . ALA A 1 113 ? -2.477 -5.325 -12.752 1.00 81.81 113 ALA A O 1
ATOM 919 N N . ALA A 1 114 ? -2.596 -5.648 -14.978 1.00 85.50 114 ALA A N 1
ATOM 920 C CA . ALA A 1 114 ? -2.313 -7.074 -14.934 1.00 85.50 114 ALA A CA 1
ATOM 921 C C . ALA A 1 114 ? -1.119 -7.460 -15.817 1.00 85.50 114 ALA A C 1
ATOM 923 O O . ALA A 1 114 ? -0.889 -6.884 -16.885 1.00 85.50 114 ALA A O 1
ATOM 924 N N . ILE A 1 115 ? -0.375 -8.467 -15.362 1.00 87.69 115 ILE A N 1
ATOM 925 C CA . ILE A 1 115 ? 0.625 -9.191 -16.149 1.00 87.69 115 ILE A CA 1
ATOM 926 C C . ILE A 1 115 ? 0.476 -10.692 -15.927 1.00 87.69 115 ILE A C 1
ATOM 928 O O . ILE A 1 115 ? 0.110 -11.128 -14.834 1.00 87.69 115 ILE A O 1
ATOM 932 N N . ASP A 1 116 ? 0.800 -11.480 -16.944 1.00 88.12 116 ASP A N 1
ATOM 933 C CA . ASP A 1 116 ? 0.917 -12.924 -16.790 1.00 88.12 116 ASP A CA 1
ATOM 934 C C . ASP A 1 116 ? 2.339 -13.289 -16.347 1.00 88.12 116 ASP A C 1
ATOM 936 O O . ASP A 1 116 ? 3.329 -12.664 -16.731 1.00 88.12 116 ASP A O 1
ATOM 940 N N . LEU A 1 117 ? 2.421 -14.276 -15.464 1.00 88.69 117 LEU A N 1
ATOM 941 C CA . LEU A 1 117 ? 3.627 -14.723 -14.790 1.00 88.69 117 LEU A CA 1
ATOM 942 C C . LEU A 1 117 ? 3.718 -16.242 -14.902 1.00 88.69 117 LEU A C 1
ATOM 944 O O . LEU A 1 117 ? 2.868 -16.962 -14.377 1.00 88.69 117 LEU A O 1
ATOM 948 N N . ASP A 1 118 ? 4.790 -16.727 -15.521 1.00 89.12 118 ASP A N 1
ATOM 949 C CA . ASP A 1 118 ? 5.161 -18.137 -15.461 1.00 89.12 118 ASP A CA 1
ATOM 950 C C . ASP A 1 118 ? 5.851 -18.417 -14.111 1.00 89.12 118 ASP A C 1
ATOM 952 O O . ASP A 1 118 ? 6.912 -17.871 -13.799 1.00 89.12 118 ASP A O 1
ATOM 956 N N . PHE A 1 119 ? 5.244 -19.269 -13.286 1.00 88.19 119 PHE A N 1
ATOM 957 C CA . PHE A 1 119 ? 5.795 -19.709 -12.004 1.00 88.19 119 PHE A CA 1
ATOM 958 C C . PHE A 1 119 ? 6.862 -20.795 -12.170 1.00 88.19 119 PHE A C 1
ATOM 960 O O . PHE A 1 119 ? 7.788 -20.879 -11.361 1.00 88.19 119 PHE A O 1
ATOM 967 N N . ALA A 1 120 ? 6.733 -21.628 -13.208 1.00 82.00 120 ALA A N 1
ATOM 968 C CA . ALA A 1 120 ? 7.675 -22.692 -13.531 1.00 82.00 120 ALA A CA 1
ATOM 969 C C . ALA A 1 120 ? 7.937 -22.772 -15.047 1.00 82.00 120 ALA A C 1
ATOM 971 O O . ALA A 1 120 ? 7.047 -22.451 -15.841 1.00 82.00 120 ALA A O 1
ATOM 972 N N . PRO A 1 121 ? 9.133 -23.228 -15.471 1.00 76.19 121 PRO A N 1
ATOM 973 C CA . PRO A 1 121 ? 9.450 -23.407 -16.884 1.00 76.19 121 PRO A CA 1
ATOM 974 C C . PRO A 1 121 ? 8.487 -24.378 -17.580 1.00 76.19 121 PRO A C 1
ATOM 976 O O . PRO A 1 121 ? 8.078 -25.388 -17.009 1.00 76.19 121 PRO A O 1
ATOM 979 N N . ARG A 1 122 ? 8.185 -24.106 -18.854 1.00 75.81 122 ARG A N 1
ATOM 980 C CA . ARG A 1 122 ? 7.294 -24.928 -19.700 1.00 75.81 122 ARG A CA 1
ATOM 981 C C . ARG A 1 122 ? 7.945 -26.208 -20.250 1.00 75.81 122 ARG A C 1
ATOM 983 O O . ARG A 1 122 ? 7.333 -26.950 -21.008 1.00 75.81 122 ARG A O 1
ATOM 990 N N . ASP A 1 123 ? 9.189 -26.480 -19.878 1.00 76.88 123 ASP A N 1
ATOM 991 C CA . ASP A 1 123 ? 9.923 -27.698 -20.230 1.00 76.88 123 ASP A CA 1
ATOM 992 C C . ASP A 1 123 ? 10.384 -28.356 -18.918 1.00 76.88 123 ASP A C 1
ATOM 994 O O . ASP A 1 123 ? 11.093 -27.696 -18.150 1.00 76.88 123 ASP A O 1
ATOM 998 N N . PRO A 1 124 ? 9.936 -29.585 -18.570 1.00 71.25 124 PRO A N 1
ATOM 999 C CA . PRO A 1 124 ? 9.270 -30.608 -19.396 1.00 71.25 124 PRO A CA 1
ATOM 1000 C C . PRO A 1 124 ? 7.732 -30.581 -19.391 1.00 71.25 124 PRO A C 1
ATOM 1002 O O . PRO A 1 124 ? 7.113 -31.511 -19.904 1.00 71.25 124 PRO A O 1
ATOM 1005 N N . CYS A 1 125 ? 7.094 -29.577 -18.780 1.00 73.94 125 CYS A N 1
ATOM 1006 C CA . CYS A 1 125 ? 5.634 -29.482 -18.674 1.00 73.94 125 CYS A CA 1
ATOM 1007 C C . CYS A 1 125 ? 5.060 -28.543 -19.753 1.00 73.94 125 CYS A C 1
ATOM 1009 O O . CYS A 1 125 ? 5.053 -27.334 -19.525 1.00 73.94 125 CYS A O 1
ATOM 1011 N N . PRO A 1 126 ? 4.511 -29.043 -20.883 1.00 75.19 126 PRO A N 1
ATOM 1012 C CA . PRO A 1 126 ? 4.168 -28.201 -22.038 1.00 75.19 126 PRO A CA 1
ATOM 1013 C C . PRO A 1 126 ? 3.106 -27.134 -21.746 1.00 75.19 126 PRO A C 1
ATOM 1015 O O . PRO A 1 126 ? 3.045 -26.113 -22.426 1.00 75.19 126 PRO A O 1
ATOM 1018 N N . LEU A 1 127 ? 2.258 -27.377 -20.740 1.00 80.19 127 LEU A N 1
ATOM 1019 C CA . LEU A 1 127 ? 1.242 -26.425 -20.285 1.00 80.19 127 LEU A CA 1
ATOM 1020 C C . LEU A 1 127 ? 1.834 -25.298 -19.420 1.00 80.19 127 LEU A C 1
ATOM 1022 O O . LEU A 1 127 ? 1.225 -24.235 -19.319 1.00 80.19 127 LEU A O 1
ATOM 1026 N N . GLY A 1 128 ? 3.016 -25.517 -18.834 1.00 84.44 128 GLY A N 1
ATOM 1027 C CA . GLY A 1 128 ? 3.624 -24.642 -17.837 1.00 84.44 128 GLY A CA 1
ATOM 1028 C C . GLY A 1 128 ? 2.848 -24.593 -16.527 1.00 84.44 128 GLY A C 1
ATOM 1029 O O . GLY A 1 128 ? 1.743 -25.121 -16.416 1.00 84.44 128 GLY A O 1
ATOM 1030 N N . GLU A 1 129 ? 3.426 -23.909 -15.542 1.00 90.75 129 GLU A N 1
ATOM 1031 C CA . GLU A 1 129 ? 2.661 -23.388 -14.413 1.00 90.75 129 GLU A CA 1
ATOM 1032 C C . GLU A 1 129 ? 2.692 -21.871 -14.474 1.00 90.75 129 GLU A C 1
ATOM 1034 O O . GLU A 1 129 ? 3.766 -21.278 -14.400 1.00 90.75 129 GLU A O 1
ATOM 1039 N N . TRP A 1 130 ? 1.528 -21.246 -14.626 1.00 90.62 130 TRP A N 1
ATOM 1040 C CA . TRP A 1 130 ? 1.418 -19.802 -14.811 1.00 90.62 130 TRP A CA 1
ATOM 1041 C C . TRP A 1 130 ? 0.152 -19.239 -14.165 1.00 90.62 130 TRP A C 1
ATOM 1043 O O . TRP A 1 130 ? -0.789 -19.965 -13.822 1.00 90.62 130 TRP A O 1
ATOM 1053 N N . GLY A 1 131 ? 0.143 -17.926 -13.974 1.00 91.38 131 GLY A N 1
ATOM 1054 C CA . GLY A 1 131 ? -0.989 -17.186 -13.440 1.00 91.38 131 GLY A CA 1
ATOM 1055 C C . GLY A 1 131 ? -0.892 -15.705 -13.763 1.00 91.38 1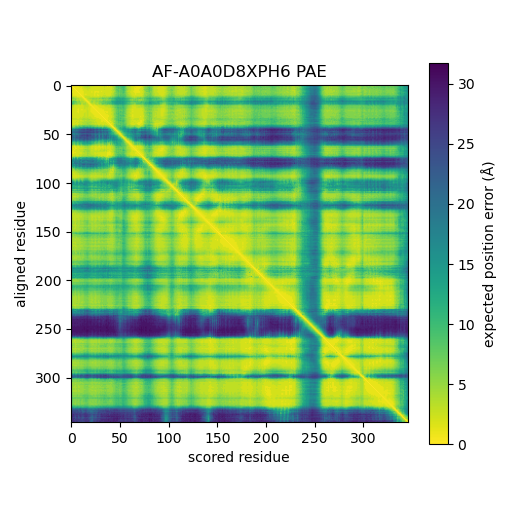31 GLY A C 1
ATOM 1056 O O . GLY A 1 131 ? 0.087 -15.239 -14.333 1.00 91.38 131 GLY A O 1
ATOM 1057 N N . ARG A 1 132 ? -1.919 -14.963 -13.374 1.00 90.69 132 ARG A N 1
ATOM 1058 C CA . ARG A 1 132 ? -2.043 -13.528 -13.593 1.00 90.69 132 ARG A CA 1
ATOM 1059 C C . ARG A 1 132 ? -1.799 -12.776 -12.296 1.00 90.69 132 ARG A C 1
ATOM 1061 O O . ARG A 1 132 ? -2.443 -13.052 -11.285 1.00 90.69 132 ARG A O 1
ATOM 1068 N N . VAL A 1 133 ? -0.893 -11.810 -12.328 1.00 90.56 133 VAL A N 1
ATOM 1069 C CA . VAL A 1 133 ? -0.622 -10.889 -11.224 1.00 90.56 133 VAL A CA 1
ATOM 1070 C C . VAL A 1 133 ? -1.291 -9.559 -11.535 1.00 90.56 133 VAL A C 1
ATOM 1072 O O . VAL A 1 133 ? -0.970 -8.913 -12.529 1.00 90.56 133 VAL A O 1
ATOM 1075 N N . VAL A 1 134 ? -2.217 -9.161 -10.673 1.00 90.00 134 VAL A N 1
ATOM 1076 C CA . VAL A 1 134 ? -2.861 -7.848 -10.668 1.00 90.00 134 VAL A CA 1
ATOM 1077 C C . VAL A 1 134 ? -2.161 -6.983 -9.629 1.00 90.00 134 VAL A C 1
ATOM 1079 O O . VAL A 1 134 ? -1.883 -7.449 -8.524 1.00 90.00 134 VAL A O 1
ATOM 1082 N N . TYR A 1 135 ? -1.838 -5.745 -9.983 1.00 88.44 135 TYR A N 1
ATOM 1083 C CA . TYR A 1 135 ? -1.045 -4.859 -9.139 1.00 88.44 135 TYR A CA 1
ATOM 1084 C C . TYR A 1 135 ? -1.444 -3.391 -9.311 1.00 88.44 135 TYR A C 1
ATOM 1086 O O . TYR A 1 135 ? -1.977 -3.002 -10.352 1.00 88.44 135 TYR A O 1
ATOM 1094 N N . ASP A 1 136 ? -1.155 -2.558 -8.311 1.00 85.62 136 ASP A N 1
ATOM 1095 C CA . ASP A 1 136 ? -1.391 -1.112 -8.393 1.00 85.62 136 ASP A CA 1
ATOM 1096 C C . ASP A 1 136 ? -0.424 -0.432 -9.377 1.00 85.62 136 ASP A C 1
ATOM 1098 O O . ASP A 1 136 ? 0.796 -0.566 -9.274 1.00 85.62 136 ASP A O 1
ATOM 1102 N N . ARG A 1 137 ? -0.939 0.385 -10.307 1.00 84.19 137 ARG A N 1
ATOM 1103 C CA . ARG A 1 137 ? -0.086 1.126 -11.262 1.00 84.19 137 ARG A CA 1
ATOM 1104 C C . ARG A 1 137 ? 0.742 2.229 -10.606 1.00 84.19 137 ARG A C 1
ATOM 1106 O O . ARG A 1 137 ? 1.735 2.665 -11.187 1.00 84.19 137 ARG A O 1
ATOM 1113 N N . SER A 1 138 ? 0.353 2.682 -9.417 1.00 85.31 138 SER A N 1
ATOM 1114 C CA . SER A 1 138 ? 1.060 3.723 -8.676 1.00 85.31 138 SER A CA 1
ATOM 1115 C C . SER A 1 138 ? 1.434 3.263 -7.275 1.00 85.31 138 SER A C 1
ATOM 1117 O O . SER A 1 138 ? 0.623 2.689 -6.553 1.00 85.31 138 SER A O 1
ATOM 1119 N N . PHE A 1 139 ? 2.653 3.595 -6.871 1.00 87.62 139 PHE A N 1
ATOM 1120 C CA . PHE A 1 139 ? 3.170 3.417 -5.526 1.00 87.62 139 PHE A CA 1
ATOM 1121 C C . PHE A 1 139 ? 3.214 4.769 -4.803 1.00 87.62 139 PHE A C 1
ATOM 1123 O O . PHE A 1 139 ? 3.771 5.741 -5.319 1.00 87.62 139 PHE A O 1
ATOM 1130 N N . CYS A 1 140 ? 2.624 4.809 -3.609 1.00 84.75 140 CYS A N 1
ATOM 1131 C CA . CYS A 1 140 ? 2.635 5.935 -2.676 1.00 84.75 140 CYS A CA 1
ATOM 1132 C C . CYS A 1 140 ? 3.033 5.389 -1.304 1.00 84.75 140 CYS A C 1
ATOM 1134 O O . CYS A 1 140 ? 2.459 4.396 -0.868 1.00 84.75 140 CYS A O 1
ATOM 1136 N N . GLU A 1 141 ? 3.951 6.042 -0.596 1.00 82.06 141 GLU A N 1
ATOM 1137 C CA . GLU A 1 141 ? 4.470 5.546 0.691 1.00 82.06 141 GLU A CA 1
ATOM 1138 C C . GLU A 1 141 ? 3.396 5.437 1.787 1.00 82.06 141 GLU A C 1
ATOM 1140 O O . GLU A 1 141 ? 3.497 4.616 2.695 1.00 82.06 141 GLU A O 1
ATOM 1145 N N . LEU A 1 142 ? 2.335 6.242 1.687 1.00 77.88 142 LEU A N 1
ATOM 1146 C CA . LEU A 1 142 ? 1.244 6.293 2.664 1.00 77.88 142 LEU A CA 1
ATOM 1147 C C . LEU A 1 142 ? 0.076 5.350 2.332 1.00 77.88 142 LEU A C 1
ATOM 1149 O O . LEU A 1 142 ? -0.909 5.299 3.077 1.00 77.88 142 LEU A O 1
ATOM 1153 N N . LYS A 1 143 ? 0.177 4.595 1.232 1.00 85.81 143 LYS A N 1
ATOM 1154 C CA . LYS A 1 143 ? -0.805 3.589 0.817 1.00 85.81 143 LYS A CA 1
ATOM 1155 C C . LYS A 1 143 ? -0.142 2.215 0.759 1.00 85.81 143 LYS A C 1
ATOM 1157 O O . LYS A 1 143 ? 0.968 2.064 0.262 1.00 85.81 143 LYS A O 1
ATOM 1162 N N . ALA A 1 144 ? -0.848 1.190 1.218 1.00 89.00 144 ALA A N 1
ATOM 1163 C CA . ALA A 1 144 ? -0.464 -0.187 0.970 1.00 89.00 144 ALA A CA 1
ATOM 1164 C C . ALA A 1 144 ? -0.510 -0.485 -0.539 1.00 89.00 144 ALA A C 1
ATOM 1166 O O . ALA A 1 144 ? -1.506 -0.212 -1.217 1.00 89.00 144 ALA A O 1
ATOM 1167 N N . PHE A 1 145 ? 0.582 -1.050 -1.047 1.00 89.50 145 PHE A N 1
ATOM 1168 C CA . PHE A 1 145 ? 0.681 -1.521 -2.421 1.00 89.50 145 PHE A CA 1
ATOM 1169 C C . PHE A 1 145 ? 0.058 -2.914 -2.530 1.00 89.50 145 PHE A C 1
ATOM 1171 O O . PHE A 1 145 ? 0.503 -3.843 -1.850 1.00 89.50 145 PHE A O 1
ATOM 1178 N N . GLU A 1 146 ? -0.976 -3.058 -3.358 1.00 88.81 146 GLU A N 1
ATOM 1179 C CA . GLU A 1 146 ? -1.703 -4.319 -3.493 1.00 88.81 146 GLU A CA 1
ATOM 1180 C C . GLU A 1 146 ? -1.139 -5.196 -4.620 1.00 88.81 146 GLU A C 1
ATOM 1182 O O . GLU A 1 146 ? -0.844 -4.727 -5.721 1.00 88.81 146 GLU A O 1
ATOM 1187 N N . LEU A 1 147 ? -1.014 -6.494 -4.327 1.00 90.06 147 LEU A N 1
ATOM 1188 C CA . LEU A 1 147 ? -0.679 -7.549 -5.278 1.00 90.06 147 LEU A CA 1
ATOM 1189 C C . LEU A 1 147 ? -1.694 -8.685 -5.137 1.00 90.06 147 LEU A C 1
ATOM 1191 O O . LEU A 1 147 ? -1.741 -9.344 -4.097 1.00 90.06 147 LEU A O 1
ATOM 1195 N N . SER A 1 148 ? -2.458 -8.958 -6.191 1.00 91.19 148 SER A N 1
ATOM 1196 C CA . SER A 1 148 ? -3.379 -10.095 -6.254 1.00 91.19 148 SER A CA 1
ATOM 1197 C C . SER A 1 148 ? -2.874 -11.104 -7.279 1.00 91.19 148 SER A C 1
ATOM 1199 O O . SER A 1 148 ? -2.622 -10.762 -8.431 1.00 91.19 148 SER A O 1
ATOM 1201 N N . ILE A 1 149 ? -2.753 -12.369 -6.887 1.00 92.00 149 ILE A N 1
ATOM 1202 C CA . ILE A 1 149 ? -2.343 -13.446 -7.792 1.00 92.00 149 ILE A CA 1
ATOM 1203 C C . ILE A 1 149 ? -3.569 -14.302 -8.082 1.00 92.00 149 ILE A C 1
ATOM 1205 O O . ILE A 1 149 ? -4.179 -14.840 -7.162 1.00 92.00 149 ILE A O 1
ATOM 1209 N N . LYS A 1 150 ? -3.924 -14.438 -9.358 1.00 91.38 150 LYS A N 1
ATOM 1210 C CA . LYS A 1 150 ? -5.010 -15.291 -9.847 1.00 91.38 150 LYS A CA 1
ATOM 1211 C C . LYS A 1 150 ? -4.397 -16.414 -10.669 1.00 91.38 150 LYS A C 1
ATOM 1213 O O . LYS A 1 150 ? -3.713 -16.148 -11.651 1.00 91.38 150 LYS A O 1
ATOM 1218 N N . TRP A 1 151 ? -4.618 -17.668 -10.295 1.00 92.44 151 TRP A N 1
ATOM 1219 C CA . TRP A 1 151 ? -4.051 -18.804 -11.021 1.00 92.44 151 TRP A CA 1
ATOM 1220 C C . TRP A 1 151 ? -5.061 -19.941 -11.143 1.00 92.44 151 TRP A C 1
ATOM 1222 O O . TRP A 1 151 ? -5.870 -20.175 -10.249 1.00 92.44 151 TRP A O 1
ATOM 1232 N N . PHE A 1 152 ? -4.991 -20.649 -12.268 1.00 88.19 152 PHE A N 1
ATOM 1233 C CA . PHE A 1 152 ? -5.742 -21.883 -12.518 1.00 88.19 152 PHE A CA 1
ATOM 1234 C C . PHE A 1 152 ? -4.811 -23.023 -12.949 1.00 88.19 152 PHE A C 1
ATOM 1236 O O . PHE A 1 152 ? -5.025 -24.175 -12.589 1.00 88.19 152 PHE A O 1
ATOM 1243 N N . MET A 1 153 ? -3.733 -22.688 -13.664 1.00 89.19 153 MET A N 1
ATOM 1244 C CA . MET A 1 153 ? -2.785 -23.635 -14.255 1.00 89.19 153 MET A CA 1
ATOM 1245 C C . MET A 1 153 ? -1.541 -23.873 -13.383 1.00 89.19 153 MET A C 1
ATOM 1247 O O . MET A 1 153 ? -0.494 -24.214 -13.909 1.00 89.19 153 MET A O 1
ATOM 1251 N N . ALA A 1 154 ? -1.617 -23.680 -12.064 1.00 91.31 154 ALA A N 1
ATOM 1252 C CA . ALA A 1 154 ? -0.476 -23.843 -11.155 1.00 91.31 154 ALA A CA 1
ATOM 1253 C C . ALA A 1 154 ? -0.890 -24.515 -9.843 1.00 91.31 154 ALA A C 1
ATOM 1255 O O . ALA A 1 154 ? -2.039 -24.391 -9.407 1.00 91.31 154 ALA A O 1
ATOM 1256 N N . THR A 1 155 ? 0.040 -25.207 -9.182 1.00 91.44 155 THR A N 1
ATOM 1257 C CA . THR A 1 155 ? -0.253 -25.788 -7.863 1.00 91.44 155 THR A CA 1
ATOM 1258 C C . THR A 1 155 ? -0.188 -24.722 -6.767 1.00 91.44 155 THR A C 1
ATOM 1260 O O . THR A 1 155 ? 0.599 -23.777 -6.836 1.00 91.44 155 THR A O 1
ATOM 1263 N N . GLY A 1 156 ? -0.983 -24.885 -5.702 1.00 91.94 156 GLY A N 1
ATOM 1264 C CA . GLY A 1 156 ? -0.937 -23.965 -4.559 1.00 91.94 156 GLY A CA 1
ATOM 1265 C C . GLY A 1 156 ? 0.441 -23.905 -3.886 1.00 91.94 156 GLY A C 1
ATOM 1266 O O . GLY A 1 156 ? 0.825 -22.856 -3.375 1.00 91.94 156 GLY A O 1
ATOM 1267 N N . GLN A 1 157 ? 1.207 -25.002 -3.931 1.00 91.62 157 GLN A N 1
ATOM 1268 C CA . GLN A 1 157 ? 2.569 -25.050 -3.403 1.00 91.62 157 GLN A CA 1
ATOM 1269 C C . GLN A 1 157 ? 3.524 -24.194 -4.243 1.00 91.62 157 GLN A C 1
ATOM 1271 O O . GLN A 1 157 ? 4.237 -23.369 -3.678 1.00 91.62 157 GLN A O 1
ATOM 1276 N N . THR A 1 158 ? 3.485 -24.326 -5.574 1.00 92.12 158 THR A N 1
ATOM 1277 C CA . THR A 1 158 ? 4.312 -23.527 -6.492 1.00 92.12 158 THR A CA 1
ATOM 1278 C C . THR A 1 158 ? 4.094 -22.034 -6.259 1.00 92.12 158 THR A C 1
ATOM 1280 O O . THR A 1 158 ? 5.049 -21.293 -6.035 1.00 92.12 158 THR A O 1
ATOM 1283 N N . VAL A 1 159 ? 2.831 -21.598 -6.216 1.00 93.62 159 VAL A N 1
ATOM 1284 C CA . VAL A 1 159 ? 2.479 -20.191 -5.971 1.00 93.62 159 VAL A CA 1
ATOM 1285 C C . VAL A 1 159 ? 2.956 -19.733 -4.590 1.00 93.62 159 VAL A C 1
ATOM 1287 O O . VAL A 1 159 ? 3.548 -18.659 -4.462 1.00 93.62 159 VAL A O 1
ATOM 1290 N N . ALA A 1 160 ? 2.762 -20.550 -3.550 1.00 91.94 160 ALA A N 1
ATOM 1291 C CA . ALA A 1 160 ? 3.219 -20.228 -2.200 1.00 91.94 160 ALA A CA 1
ATOM 1292 C C . ALA A 1 160 ? 4.749 -20.075 -2.112 1.00 91.94 160 ALA A C 1
ATOM 1294 O O . ALA A 1 160 ? 5.235 -19.193 -1.395 1.00 91.94 160 ALA A O 1
ATOM 1295 N N . ASP A 1 161 ? 5.507 -20.895 -2.839 1.00 92.00 161 ASP A N 1
ATOM 1296 C CA . ASP A 1 161 ? 6.969 -20.827 -2.891 1.00 92.00 161 ASP A CA 1
ATOM 1297 C C . ASP A 1 161 ? 7.461 -19.620 -3.700 1.00 92.00 161 ASP A C 1
ATOM 1299 O O . ASP A 1 161 ? 8.410 -18.944 -3.281 1.00 92.00 161 ASP A O 1
ATOM 1303 N N . THR A 1 162 ? 6.777 -19.265 -4.794 1.00 93.06 162 THR A N 1
ATOM 1304 C CA . THR A 1 162 ? 7.032 -18.017 -5.528 1.00 93.06 162 THR A CA 1
ATOM 1305 C C . THR A 1 162 ? 6.842 -16.800 -4.619 1.00 93.06 162 THR A C 1
ATOM 1307 O O . THR A 1 162 ? 7.761 -15.991 -4.470 1.00 93.06 162 THR A O 1
ATOM 1310 N N . VAL A 1 163 ? 5.694 -16.697 -3.940 1.00 92.75 163 VAL A N 1
ATOM 1311 C CA . VAL A 1 163 ? 5.392 -15.581 -3.025 1.00 92.75 163 VAL A CA 1
ATOM 1312 C C . VAL A 1 163 ? 6.392 -15.524 -1.874 1.00 92.75 163 VAL A C 1
ATOM 1314 O O . VAL A 1 163 ? 6.840 -14.445 -1.485 1.00 92.75 163 VAL A O 1
ATOM 1317 N N . TYR A 1 164 ? 6.791 -16.674 -1.332 1.00 90.56 164 TYR A N 1
ATOM 1318 C CA . TYR A 1 164 ? 7.788 -16.716 -0.267 1.00 90.56 164 TYR A CA 1
ATOM 1319 C C . TYR A 1 164 ? 9.174 -16.257 -0.736 1.00 90.56 164 TYR A C 1
ATOM 1321 O O . TYR A 1 164 ? 9.883 -15.559 -0.005 1.00 90.56 164 TYR A O 1
ATOM 1329 N N . THR A 1 165 ? 9.544 -16.583 -1.973 1.00 92.12 165 THR A N 1
ATOM 1330 C CA . THR A 1 165 ? 10.778 -16.092 -2.593 1.00 92.12 165 THR A CA 1
ATOM 1331 C C . THR A 1 165 ? 10.752 -14.569 -2.737 1.00 92.12 165 THR A C 1
ATOM 1333 O O . THR A 1 165 ? 11.752 -13.910 -2.443 1.00 92.12 165 THR A O 1
ATOM 1336 N N . TRP A 1 166 ? 9.617 -13.987 -3.139 1.00 92.38 166 TRP A N 1
ATOM 1337 C CA . TRP A 1 166 ? 9.445 -12.531 -3.190 1.00 92.38 166 TRP A CA 1
ATOM 1338 C C . TRP A 1 166 ? 9.551 -11.903 -1.810 1.00 92.38 166 TRP A C 1
ATOM 1340 O O . TRP A 1 166 ? 10.340 -10.982 -1.622 1.00 92.38 166 TRP A O 1
ATOM 1350 N N . GLN A 1 167 ? 8.834 -12.452 -0.830 1.00 91.00 167 GLN A N 1
ATOM 1351 C CA . GLN A 1 167 ? 8.871 -11.976 0.548 1.00 91.00 167 GLN A CA 1
ATOM 1352 C C . GLN A 1 167 ? 10.303 -11.977 1.090 1.00 91.00 167 GLN A C 1
ATOM 1354 O O . GLN A 1 167 ? 10.735 -10.983 1.670 1.00 91.00 167 GLN A O 1
ATOM 1359 N N . SER A 1 168 ? 11.078 -13.030 0.827 1.00 87.69 168 SER A N 1
ATOM 1360 C CA . SER A 1 168 ? 12.471 -13.135 1.276 1.00 87.69 168 SER A CA 1
ATOM 1361 C C . SER A 1 168 ? 13.385 -12.081 0.643 1.00 87.69 168 SER A C 1
ATOM 1363 O O . SER A 1 168 ? 14.322 -11.616 1.290 1.00 87.69 168 SER A O 1
ATOM 1365 N N . LYS A 1 169 ? 13.138 -11.693 -0.616 1.00 91.94 169 LYS A N 1
ATOM 1366 C CA . LYS A 1 169 ? 13.874 -10.610 -1.291 1.00 91.94 169 LYS A CA 1
ATOM 1367 C C . LYS A 1 169 ? 13.469 -9.242 -0.741 1.00 91.94 169 LYS A C 1
ATOM 1369 O O . LYS A 1 169 ? 14.331 -8.476 -0.337 1.00 91.94 169 LYS A O 1
ATOM 1374 N N . ILE A 1 170 ? 12.166 -8.989 -0.643 1.00 89.56 170 ILE A N 1
ATOM 1375 C CA . ILE A 1 170 ? 11.573 -7.738 -0.143 1.00 89.56 170 ILE A CA 1
ATOM 1376 C C . ILE A 1 170 ? 12.014 -7.452 1.300 1.00 89.56 170 ILE A C 1
ATOM 1378 O O . ILE A 1 170 ? 12.358 -6.320 1.631 1.00 89.56 170 ILE A O 1
ATOM 1382 N N . SER A 1 171 ? 12.097 -8.493 2.135 1.00 84.44 171 SER A N 1
ATOM 1383 C CA . SER A 1 171 ? 12.550 -8.382 3.529 1.00 84.44 171 SER A CA 1
ATOM 1384 C C . SER A 1 171 ? 13.978 -7.832 3.648 1.00 84.44 171 SER A C 1
ATOM 1386 O O . SER A 1 171 ? 14.290 -7.141 4.613 1.00 84.44 171 SER A O 1
ATOM 1388 N N . LYS A 1 172 ? 14.858 -8.114 2.674 1.00 87.38 172 LYS A N 1
ATOM 1389 C CA . LYS A 1 172 ? 16.241 -7.600 2.667 1.00 87.38 172 LYS A CA 1
ATOM 1390 C C . LYS A 1 172 ? 16.297 -6.103 2.376 1.00 87.38 172 LYS A C 1
ATOM 1392 O O . LYS A 1 172 ? 17.171 -5.420 2.897 1.00 87.38 172 LYS A O 1
ATOM 1397 N N . GLU A 1 173 ? 15.327 -5.608 1.616 1.00 87.12 173 GLU A N 1
ATOM 1398 C CA . GLU A 1 173 ? 15.188 -4.200 1.238 1.00 87.12 173 GLU A CA 1
ATOM 1399 C C . GLU A 1 173 ? 14.359 -3.391 2.252 1.00 87.12 173 GLU A C 1
ATOM 1401 O O . GLU A 1 173 ? 13.964 -2.266 1.970 1.00 87.12 173 GLU A O 1
ATOM 1406 N N . ARG A 1 174 ? 14.099 -3.943 3.451 1.00 84.19 174 ARG A N 1
ATOM 1407 C CA . ARG A 1 174 ? 13.317 -3.312 4.537 1.00 84.19 174 ARG A CA 1
ATOM 1408 C C . ARG A 1 174 ? 11.854 -3.016 4.192 1.00 84.19 174 ARG A C 1
ATOM 1410 O O . ARG A 1 174 ? 11.227 -2.175 4.830 1.00 84.19 174 ARG A O 1
ATOM 1417 N N . PHE A 1 175 ? 11.300 -3.743 3.230 1.00 87.12 175 PHE A N 1
ATOM 1418 C CA . PHE A 1 175 ? 9.872 -3.738 2.945 1.00 87.12 175 PHE A CA 1
ATOM 1419 C C . PHE A 1 175 ? 9.187 -4.966 3.562 1.00 87.12 175 PHE A C 1
ATOM 1421 O O . PHE A 1 175 ? 9.815 -5.986 3.874 1.00 87.12 175 PHE A O 1
ATOM 1428 N N . PHE A 1 176 ? 7.864 -4.885 3.697 1.00 87.38 176 PHE A N 1
ATOM 1429 C CA . PHE A 1 176 ? 7.034 -5.965 4.220 1.00 87.38 176 PHE A CA 1
ATOM 1430 C C . PHE A 1 176 ? 6.103 -6.497 3.132 1.00 87.38 176 PHE A C 1
ATOM 1432 O O . PHE A 1 176 ? 5.400 -5.731 2.480 1.00 87.38 176 PHE A O 1
ATOM 1439 N N . LEU A 1 177 ? 6.087 -7.821 2.957 1.00 91.19 177 LEU A N 1
ATOM 1440 C CA . LEU A 1 177 ? 5.116 -8.524 2.119 1.00 91.19 177 LEU A CA 1
ATOM 1441 C C . LEU A 1 177 ? 4.446 -9.612 2.956 1.00 91.19 177 LEU A C 1
ATOM 1443 O O . LEU A 1 177 ? 5.111 -10.512 3.477 1.00 91.19 177 LEU A O 1
ATOM 1447 N N . PHE A 1 178 ? 3.127 -9.539 3.069 1.00 90.88 178 PHE A N 1
ATOM 1448 C CA . PHE A 1 178 ? 2.313 -10.495 3.808 1.00 90.88 178 PHE A CA 1
ATOM 1449 C C . PHE A 1 178 ? 0.964 -10.691 3.100 1.00 90.88 178 PHE A C 1
ATOM 1451 O O . PHE A 1 178 ? 0.506 -9.797 2.389 1.00 90.88 178 PHE A O 1
ATOM 1458 N N . PRO A 1 179 ? 0.318 -11.854 3.280 1.00 92.62 179 PRO A N 1
ATOM 1459 C CA . PRO A 1 179 ? -1.013 -12.087 2.744 1.00 92.62 179 PRO A CA 1
ATOM 1460 C C . PRO A 1 179 ? -2.067 -11.306 3.536 1.00 92.62 179 PRO A C 1
ATOM 1462 O O . PRO A 1 179 ? -1.975 -11.173 4.762 1.00 92.62 179 PRO A O 1
ATOM 1465 N N . VAL A 1 180 ? -3.098 -10.846 2.835 1.00 91.31 180 VAL A N 1
ATOM 1466 C CA . VAL A 1 180 ? -4.283 -10.201 3.406 1.00 91.31 180 VAL A CA 1
ATOM 1467 C C . VAL A 1 180 ? -5.535 -10.963 2.962 1.00 91.31 180 VAL A C 1
ATOM 1469 O O . VAL A 1 180 ? -5.555 -11.472 1.841 1.00 91.31 180 VAL A O 1
ATOM 1472 N N . PRO A 1 181 ? -6.559 -11.098 3.822 1.00 89.88 181 PRO A N 1
ATOM 1473 C CA . PRO A 1 181 ? -7.820 -11.710 3.426 1.00 89.88 181 PRO A CA 1
ATOM 1474 C C . PRO A 1 181 ? -8.587 -10.801 2.469 1.00 89.88 181 PRO A C 1
ATOM 1476 O O . PRO A 1 181 ? -8.511 -9.582 2.588 1.00 89.88 181 PRO A O 1
ATOM 1479 N N . GLU A 1 182 ? -9.374 -11.406 1.579 1.00 83.81 182 GLU A N 1
ATOM 1480 C CA . GLU A 1 182 ? -10.247 -10.683 0.638 1.00 83.81 182 GLU A CA 1
ATOM 1481 C C . GLU A 1 182 ? -11.261 -9.780 1.349 1.00 83.81 182 GLU A C 1
ATOM 1483 O O . GLU A 1 182 ? -11.615 -8.718 0.848 1.00 83.81 182 GLU A O 1
ATOM 1488 N N . ASP A 1 183 ? -11.689 -10.186 2.545 1.00 86.44 183 ASP A N 1
ATOM 1489 C CA . ASP A 1 183 ? -12.540 -9.406 3.437 1.00 86.44 183 ASP A CA 1
ATOM 1490 C C . ASP A 1 183 ? -11.761 -9.067 4.723 1.00 86.44 183 ASP A C 1
ATOM 1492 O O . ASP A 1 183 ? -11.720 -9.875 5.656 1.00 86.44 183 ASP A O 1
ATOM 1496 N N . PRO A 1 184 ? -11.078 -7.912 4.818 1.00 89.56 184 PRO A N 1
ATOM 1497 C CA . PRO A 1 184 ? -10.343 -7.527 6.024 1.00 89.56 184 PRO A CA 1
ATOM 1498 C C . PRO A 1 184 ? -11.240 -7.267 7.240 1.00 89.56 184 PRO A C 1
ATOM 1500 O O . PRO A 1 184 ? -10.874 -7.661 8.355 1.00 89.56 184 PRO A O 1
ATOM 1503 N N . ILE A 1 185 ? -12.429 -6.690 7.035 1.00 89.62 185 ILE A N 1
ATOM 1504 C CA . ILE A 1 185 ? -13.388 -6.297 8.079 1.00 89.62 185 ILE A CA 1
ATOM 1505 C C . ILE A 1 185 ? -14.718 -7.024 7.844 1.00 89.62 185 ILE A C 1
ATOM 1507 O O . ILE A 1 185 ? -15.672 -6.463 7.317 1.00 89.62 185 ILE A O 1
ATOM 1511 N N . ALA A 1 186 ? -14.786 -8.269 8.316 1.00 85.88 186 ALA A N 1
ATOM 1512 C CA . ALA A 1 186 ? -15.954 -9.128 8.145 1.00 85.88 186 ALA A CA 1
ATOM 1513 C C . ALA A 1 186 ? -17.158 -8.640 8.961 1.00 85.88 186 ALA A C 1
ATOM 1515 O O . ALA A 1 186 ? -17.277 -8.933 10.152 1.00 85.88 186 ALA A O 1
ATOM 1516 N N . LEU A 1 187 ? -18.045 -7.861 8.345 1.00 81.81 187 LEU A N 1
ATOM 1517 C CA . LEU A 1 187 ? -19.213 -7.317 9.027 1.00 81.81 187 LEU A CA 1
ATOM 1518 C C . LEU A 1 187 ? -20.331 -8.366 9.099 1.00 81.81 187 LEU A C 1
ATOM 1520 O O . LEU A 1 187 ? -20.678 -8.953 8.081 1.00 81.81 187 LEU A O 1
ATOM 1524 N N . PRO A 1 188 ? -21.025 -8.520 10.244 1.00 74.44 188 PRO A N 1
ATOM 1525 C CA . PRO A 1 188 ? -22.127 -9.484 10.373 1.00 74.44 188 PRO A CA 1
ATOM 1526 C C . PRO A 1 188 ? -23.316 -9.259 9.425 1.00 74.44 188 PRO A C 1
ATOM 1528 O O . PRO A 1 188 ? -24.217 -10.088 9.361 1.00 74.44 188 PRO A O 1
ATOM 1531 N N . LYS A 1 189 ? -23.378 -8.097 8.766 1.00 73.38 189 LYS A N 1
ATOM 1532 C CA . LYS A 1 189 ? -24.449 -7.734 7.831 1.00 73.38 189 LYS A CA 1
ATOM 1533 C C . LYS A 1 189 ? -24.188 -8.232 6.410 1.00 73.38 189 LYS A C 1
ATOM 1535 O O . LYS A 1 189 ? -25.116 -8.221 5.609 1.00 73.38 189 LYS A O 1
ATOM 1540 N N . ASP A 1 190 ? -22.951 -8.605 6.099 1.00 78.19 190 ASP A N 1
ATOM 1541 C CA . ASP A 1 190 ? -22.585 -9.137 4.795 1.00 78.19 190 ASP A CA 1
ATOM 1542 C C . ASP A 1 190 ? -22.733 -10.663 4.810 1.00 78.19 190 ASP A C 1
ATOM 1544 O O . ASP A 1 190 ? -22.198 -11.351 5.677 1.00 78.19 190 ASP A O 1
ATOM 1548 N N . VAL A 1 191 ? -23.498 -11.186 3.852 1.00 79.56 191 VAL A N 1
ATOM 1549 C CA . VAL A 1 191 ? -23.784 -12.621 3.711 1.00 79.56 191 VAL A CA 1
ATOM 1550 C C . VAL A 1 191 ? -22.533 -13.397 3.290 1.00 79.56 191 VAL A C 1
ATOM 1552 O O . VAL A 1 191 ? -22.417 -14.581 3.598 1.00 79.56 191 VAL A O 1
ATOM 1555 N N . ASN A 1 192 ? -21.593 -12.731 2.617 1.00 77.75 192 ASN A N 1
ATOM 1556 C CA . ASN A 1 192 ? -20.344 -13.334 2.161 1.00 77.75 192 ASN A CA 1
ATOM 1557 C C . ASN A 1 192 ? -19.239 -13.277 3.229 1.00 77.75 192 ASN A C 1
ATOM 1559 O O . ASN A 1 192 ? -18.228 -13.971 3.106 1.00 77.75 192 ASN A O 1
ATOM 1563 N N . SER A 1 193 ? -19.425 -12.484 4.288 1.00 83.12 193 SER A N 1
ATOM 1564 C CA . SER A 1 193 ? -18.464 -12.387 5.383 1.00 83.12 193 SER A CA 1
ATOM 1565 C C . SER A 1 193 ? -18.484 -13.634 6.263 1.00 83.12 193 SER A C 1
ATOM 1567 O O . SER A 1 193 ? -19.521 -14.231 6.551 1.00 83.12 193 SER A O 1
ATOM 1569 N N . ASN A 1 194 ? -17.306 -14.018 6.759 1.00 80.81 194 ASN A N 1
ATOM 1570 C CA . ASN A 1 194 ? -17.185 -15.150 7.673 1.00 80.81 194 ASN A CA 1
ATOM 1571 C C . ASN A 1 194 ? -17.878 -14.835 9.019 1.00 80.81 194 ASN A C 1
ATOM 1573 O O . ASN A 1 194 ? -17.392 -13.965 9.746 1.00 80.81 194 ASN A O 1
ATOM 1577 N N . PRO A 1 195 ? -18.929 -15.578 9.422 1.00 82.62 195 PRO A N 1
ATOM 1578 C CA . PRO A 1 195 ? -19.710 -15.275 10.625 1.00 82.62 195 PRO A CA 1
ATOM 1579 C C . PRO A 1 195 ? -18.938 -15.496 11.934 1.00 82.62 195 PRO A C 1
ATOM 1581 O O . PRO A 1 195 ? -19.352 -15.017 12.987 1.00 82.62 195 PRO A O 1
ATOM 1584 N N . LEU A 1 196 ? -17.816 -16.223 11.893 1.00 85.06 196 LEU A N 1
ATOM 1585 C CA . LEU A 1 196 ? -16.943 -16.434 13.051 1.00 85.06 196 LEU A CA 1
ATOM 1586 C C . LEU A 1 196 ? -15.968 -15.274 13.271 1.00 85.06 196 LEU A C 1
ATOM 1588 O O . LEU A 1 196 ? -15.281 -15.228 14.293 1.00 85.06 196 LEU A O 1
ATOM 1592 N N . ARG A 1 197 ? -15.883 -14.337 12.323 1.00 84.19 197 ARG A N 1
ATOM 1593 C CA . ARG A 1 197 ? -15.083 -13.127 12.467 1.00 84.19 197 ARG A CA 1
ATOM 1594 C C . ARG A 1 197 ? -15.990 -12.003 12.944 1.00 84.19 197 ARG A C 1
ATOM 1596 O O . ARG A 1 197 ? -16.989 -11.683 12.320 1.00 84.19 197 ARG A O 1
ATOM 1603 N N . CYS A 1 198 ? -15.624 -11.406 14.072 1.00 84.31 198 CYS A N 1
ATOM 1604 C CA . CYS A 1 198 ? -16.361 -10.300 14.665 1.00 84.31 198 CYS A CA 1
ATOM 1605 C C . CYS A 1 198 ? -15.402 -9.122 14.871 1.00 84.31 198 CYS A C 1
ATOM 1607 O O . CYS A 1 198 ? -14.597 -9.147 15.809 1.00 84.31 198 CYS A O 1
ATOM 1609 N N . PRO A 1 199 ? -15.432 -8.115 13.981 1.00 92.25 199 PRO A N 1
ATOM 1610 C CA . PRO A 1 199 ? -14.662 -6.899 14.143 1.00 92.25 199 PRO A CA 1
ATOM 1611 C C . PRO A 1 199 ? -15.012 -6.207 15.455 1.00 92.25 199 PRO A C 1
ATOM 1613 O O . PRO A 1 199 ? -16.167 -6.101 15.870 1.00 92.25 199 PRO A O 1
ATOM 1616 N N . ILE A 1 200 ? -13.985 -5.703 16.115 1.00 94.81 200 ILE A N 1
ATOM 1617 C CA . ILE A 1 200 ? -14.098 -5.027 17.392 1.00 94.81 200 ILE A CA 1
ATOM 1618 C C . ILE A 1 200 ? -14.471 -3.574 17.127 1.00 94.81 200 ILE A C 1
ATOM 1620 O O . ILE A 1 200 ? -13.704 -2.830 16.520 1.00 94.81 200 ILE A O 1
ATOM 1624 N N . ARG A 1 201 ? -15.626 -3.141 17.634 1.00 95.25 201 ARG A N 1
ATOM 1625 C CA . ARG A 1 201 ? -16.011 -1.730 17.585 1.00 95.25 201 ARG A CA 1
ATOM 1626 C C . ARG A 1 201 ? -15.234 -0.924 18.630 1.00 95.25 201 ARG A C 1
ATOM 1628 O O . ARG A 1 201 ? -15.307 -1.219 19.825 1.00 95.25 201 ARG A O 1
ATOM 1635 N N . VAL A 1 202 ? -14.524 0.110 18.191 1.00 96.94 202 VAL A N 1
ATOM 1636 C CA . VAL A 1 202 ? -13.843 1.099 19.037 1.00 96.94 202 VAL A CA 1
ATOM 1637 C C . VAL A 1 202 ? -14.572 2.433 18.895 1.00 96.94 202 VAL A C 1
ATOM 1639 O O . VAL A 1 202 ? -14.632 3.008 17.812 1.00 96.94 202 VAL A O 1
ATOM 1642 N N . GLN A 1 203 ? -15.162 2.902 19.994 1.00 95.38 203 GLN A N 1
ATOM 1643 C CA . GLN A 1 203 ? -15.904 4.164 20.030 1.00 95.38 203 GLN A CA 1
ATOM 1644 C C . GLN A 1 203 ? -14.949 5.352 20.125 1.00 95.38 203 GLN A C 1
ATOM 1646 O O . GLN A 1 203 ? -13.953 5.281 20.848 1.00 95.38 203 GLN A O 1
ATOM 1651 N N . VAL A 1 204 ? -15.289 6.445 19.443 1.00 95.50 204 VAL A N 1
ATOM 1652 C CA . VAL A 1 204 ? -14.557 7.711 19.525 1.00 95.50 204 VAL A CA 1
ATOM 1653 C C . VAL A 1 204 ? -15.327 8.695 20.400 1.00 95.50 204 VAL A C 1
ATOM 1655 O O . VAL A 1 204 ? -16.522 8.918 20.208 1.00 95.50 204 VAL A O 1
ATOM 1658 N N . ASN A 1 205 ? -14.635 9.308 21.355 1.00 94.50 205 ASN A N 1
ATOM 1659 C CA . ASN A 1 205 ? -15.153 10.411 22.144 1.00 94.50 205 ASN A CA 1
ATOM 1660 C C . ASN A 1 205 ? -15.047 11.715 21.338 1.00 94.50 205 ASN A C 1
ATOM 1662 O O . ASN A 1 205 ? -14.030 12.406 21.371 1.00 94.50 205 ASN A O 1
ATOM 1666 N N . GLN A 1 206 ? -16.111 12.036 20.604 1.00 89.25 206 GLN A N 1
ATOM 1667 C CA . GLN A 1 206 ? -16.191 13.231 19.759 1.00 89.25 206 GLN A CA 1
ATOM 1668 C C . GLN A 1 206 ? -16.214 14.552 20.542 1.00 89.25 206 GLN A C 1
ATOM 1670 O O . GLN A 1 206 ? -15.904 15.591 19.976 1.00 89.25 206 GLN A O 1
ATOM 1675 N N . GLU A 1 207 ? -16.580 14.533 21.827 1.00 91.62 207 GLU A N 1
ATOM 1676 C CA . GLU A 1 207 ? -16.652 15.743 22.662 1.00 91.62 207 GLU A CA 1
ATOM 1677 C C . GLU A 1 207 ? -15.265 16.208 23.114 1.00 91.62 207 GLU A C 1
ATOM 1679 O O . GLU A 1 207 ? -15.095 17.339 23.564 1.00 91.62 207 GLU A O 1
ATOM 1684 N N . ALA A 1 208 ? -14.258 15.342 22.976 1.00 90.75 208 ALA A N 1
ATOM 1685 C CA . ALA A 1 208 ? -12.895 15.640 23.372 1.00 90.75 208 ALA A CA 1
ATOM 1686 C C . ALA A 1 208 ? -12.234 16.717 22.504 1.00 90.75 208 ALA A C 1
ATOM 1688 O O . ALA A 1 208 ? -11.329 17.385 22.991 1.00 90.75 208 ALA A O 1
ATOM 1689 N N . ILE A 1 209 ? -12.625 16.867 21.232 1.00 91.06 209 ILE A N 1
ATOM 1690 C CA . ILE A 1 209 ? -11.970 17.770 20.272 1.00 91.06 209 ILE A CA 1
ATOM 1691 C C . ILE A 1 209 ? -12.989 18.446 19.337 1.00 91.06 209 ILE A C 1
ATOM 1693 O O . ILE A 1 209 ? -14.066 17.898 19.116 1.00 91.06 209 ILE A O 1
ATOM 1697 N N . PRO A 1 210 ? -12.680 19.622 18.754 1.00 90.94 210 PRO A N 1
ATOM 1698 C CA . PRO A 1 210 ? -13.597 20.311 17.844 1.00 90.94 210 PRO A CA 1
ATOM 1699 C C . PRO A 1 210 ? -13.964 19.470 16.612 1.00 90.94 210 PRO A C 1
ATOM 1701 O O . PRO A 1 210 ? -13.085 18.905 15.960 1.00 90.94 210 PRO A O 1
ATOM 1704 N N . SER A 1 211 ? -15.245 19.459 16.222 1.00 86.75 211 SER A N 1
ATOM 1705 C CA . SER A 1 211 ? -15.762 18.599 15.141 1.00 86.75 211 SER A CA 1
ATOM 1706 C C . SER A 1 211 ? -15.033 18.756 13.803 1.00 86.75 211 SER A C 1
ATOM 1708 O O . SER A 1 211 ? -14.836 17.773 13.098 1.00 86.75 211 SER A O 1
ATOM 1710 N N . HIS A 1 212 ? -14.588 19.970 13.463 1.00 86.62 212 HIS A N 1
ATOM 1711 C CA . HIS A 1 212 ? -13.855 20.244 12.219 1.00 86.62 212 HIS A CA 1
ATOM 1712 C C . HIS A 1 212 ? -12.428 19.664 12.203 1.00 86.62 212 HIS A C 1
ATOM 1714 O O . HIS A 1 212 ? -11.858 19.473 11.135 1.00 86.62 212 HIS A O 1
ATOM 1720 N N . MET A 1 213 ? -11.859 19.365 13.376 1.00 87.88 213 MET A N 1
ATOM 1721 C CA . MET A 1 213 ? -10.523 18.777 13.537 1.00 87.88 213 MET A CA 1
ATOM 1722 C C . MET A 1 213 ? -10.557 17.272 13.794 1.00 87.88 213 MET A C 1
ATOM 1724 O O . MET A 1 213 ? -9.514 16.618 13.720 1.00 87.88 213 MET A O 1
ATOM 1728 N N . LEU A 1 214 ? -11.735 16.725 14.107 1.00 88.62 214 LEU A N 1
ATOM 1729 C CA . LEU A 1 214 ? -11.914 15.336 14.514 1.00 88.62 214 LEU A CA 1
ATOM 1730 C C . LEU A 1 214 ? -11.364 14.369 13.469 1.00 88.62 214 LEU A C 1
ATOM 1732 O O . LEU A 1 214 ? -10.465 13.593 13.774 1.00 88.62 214 LEU A O 1
ATOM 1736 N N . GLU A 1 215 ? -11.837 14.457 12.228 1.00 85.88 215 GLU A N 1
ATOM 1737 C CA . GLU A 1 215 ? -11.412 13.548 11.162 1.00 85.88 215 GLU A CA 1
ATOM 1738 C C . GLU A 1 215 ? -9.899 13.586 10.934 1.00 85.88 215 GLU A C 1
ATOM 1740 O O . GLU A 1 215 ? -9.242 12.546 10.903 1.00 85.88 215 GLU A O 1
ATOM 1745 N N . ARG A 1 216 ? -9.337 14.791 10.837 1.00 85.00 216 ARG A N 1
ATOM 1746 C CA . ARG A 1 216 ? -7.911 14.985 10.582 1.00 85.00 216 ARG A CA 1
ATOM 1747 C C . ARG A 1 216 ? -7.047 14.430 11.709 1.00 85.00 216 ARG A C 1
ATOM 1749 O O . ARG A 1 216 ? -6.024 13.797 11.465 1.00 85.00 216 ARG A O 1
ATOM 1756 N N . THR A 1 217 ? -7.485 14.637 12.946 1.00 90.44 217 THR A N 1
ATOM 1757 C CA . THR A 1 217 ? -6.805 14.124 14.136 1.00 90.44 217 THR A CA 1
ATOM 1758 C C . THR A 1 217 ? -6.883 12.600 14.186 1.00 90.44 217 THR A C 1
ATOM 1760 O O . THR A 1 217 ? -5.896 11.952 14.513 1.00 90.44 217 THR A O 1
ATOM 1763 N N . LEU A 1 218 ? -8.024 12.010 13.821 1.00 91.94 218 LEU A N 1
ATOM 1764 C CA . LEU A 1 218 ? -8.192 10.559 13.740 1.00 91.94 218 LEU A CA 1
ATOM 1765 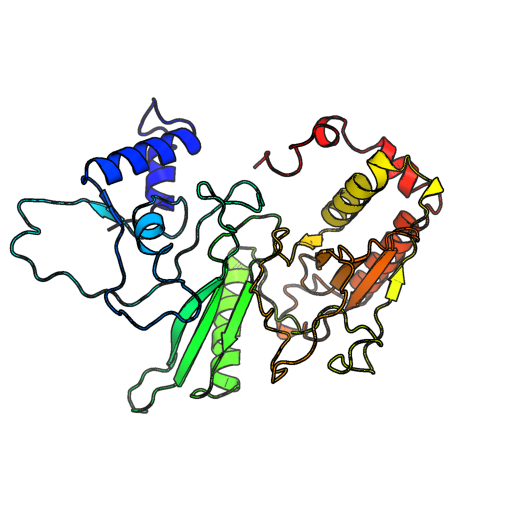C C . LEU A 1 218 ? -7.318 9.930 12.645 1.00 91.94 218 LEU A C 1
ATOM 1767 O O . LEU A 1 218 ? -6.690 8.903 12.887 1.00 91.94 218 LEU A O 1
ATOM 1771 N N . GLN A 1 219 ? -7.224 10.555 11.470 1.00 87.88 219 GLN A N 1
ATOM 1772 C CA . GLN A 1 219 ? -6.315 10.121 10.403 1.00 87.88 219 GLN A CA 1
ATOM 1773 C C . GLN A 1 219 ? -4.850 10.219 10.840 1.00 87.88 219 GLN A C 1
ATOM 1775 O O . GLN A 1 219 ? -4.075 9.290 10.618 1.00 87.88 219 GLN A O 1
ATOM 1780 N N . TYR A 1 220 ? -4.476 11.299 11.531 1.00 88.75 220 TYR A N 1
ATOM 1781 C CA . TYR A 1 220 ? -3.124 11.433 12.065 1.00 88.75 220 TYR A CA 1
ATOM 1782 C C . TYR A 1 220 ? -2.819 10.406 13.153 1.00 88.75 220 TYR A C 1
ATOM 1784 O O . TYR A 1 220 ? -1.725 9.851 13.201 1.00 88.75 220 TYR A O 1
ATOM 1792 N N . LEU A 1 221 ? -3.799 10.115 14.008 1.00 93.69 221 LEU A N 1
ATOM 1793 C CA . LEU A 1 221 ? -3.687 9.081 15.026 1.00 93.69 221 LEU A CA 1
ATOM 1794 C C . LEU A 1 221 ? -3.400 7.721 14.382 1.00 93.69 221 LEU A C 1
ATOM 1796 O O . LEU A 1 221 ? -2.494 7.028 14.832 1.00 93.69 221 LEU A O 1
ATOM 1800 N N . LEU A 1 222 ? -4.124 7.360 13.316 1.00 93.31 222 LEU A N 1
ATOM 1801 C CA . LEU A 1 222 ? -3.864 6.139 12.548 1.00 93.31 222 LEU A CA 1
ATOM 1802 C C . LEU A 1 222 ? -2.430 6.109 12.009 1.00 93.31 222 LEU A C 1
ATOM 1804 O O . LEU A 1 222 ? -1.726 5.122 12.223 1.00 93.31 222 LEU A O 1
ATOM 1808 N N . PHE A 1 223 ? -1.978 7.201 11.389 1.00 90.38 223 PHE A N 1
ATOM 1809 C CA . PHE A 1 223 ? -0.611 7.321 10.881 1.00 90.38 223 PHE A CA 1
ATOM 1810 C C . PHE A 1 223 ? 0.439 7.128 11.988 1.00 90.38 223 PHE A C 1
ATOM 1812 O O . PHE A 1 223 ? 1.342 6.306 11.845 1.00 90.38 223 PHE A O 1
ATOM 1819 N N . CYS A 1 224 ? 0.292 7.800 13.136 1.00 92.62 224 CYS A N 1
ATOM 1820 C CA . CYS A 1 224 ? 1.199 7.642 14.278 1.00 92.62 224 CYS A CA 1
ATOM 1821 C C . CYS A 1 224 ? 1.174 6.228 14.876 1.00 92.62 224 CYS A C 1
ATOM 1823 O O . CYS A 1 224 ? 2.184 5.759 15.397 1.00 92.62 224 CYS A O 1
ATOM 1825 N N . PHE A 1 225 ? 0.033 5.542 14.801 1.00 94.31 225 PHE A N 1
ATOM 1826 C CA . PHE A 1 225 ? -0.094 4.136 15.179 1.00 94.31 225 PHE A CA 1
ATOM 1827 C C . PHE A 1 225 ? 0.462 3.177 14.115 1.00 94.31 225 PHE A C 1
ATOM 1829 O O . PHE A 1 225 ? 0.422 1.975 14.342 1.00 94.31 225 PHE A O 1
ATOM 1836 N N . GLY A 1 226 ? 0.994 3.668 12.991 1.00 92.00 226 GLY A N 1
ATOM 1837 C CA . GLY A 1 226 ? 1.613 2.852 11.946 1.00 92.00 226 GLY A CA 1
ATOM 1838 C C . GLY A 1 226 ? 0.624 2.248 10.950 1.00 92.00 226 GLY A C 1
ATOM 1839 O O . GLY A 1 226 ? 0.936 1.231 10.332 1.00 92.00 226 GLY A O 1
ATOM 1840 N N . PHE A 1 227 ? -0.571 2.824 10.815 1.00 92.69 227 PHE A N 1
ATOM 1841 C CA . PHE A 1 227 ? -1.552 2.420 9.810 1.00 92.69 227 PHE A CA 1
ATOM 1842 C C . PHE A 1 227 ? -1.379 3.204 8.505 1.00 92.69 227 PHE A C 1
ATOM 1844 O O . PHE A 1 227 ? -1.214 4.423 8.521 1.00 92.69 227 PHE A O 1
ATOM 1851 N N . CYS A 1 228 ? -1.485 2.506 7.375 1.00 88.81 228 CYS A N 1
ATOM 1852 C CA . CYS A 1 228 ? -1.528 3.078 6.031 1.00 88.81 228 CYS A CA 1
ATOM 1853 C C . CYS A 1 228 ? -2.838 2.703 5.324 1.00 88.81 228 CYS A C 1
ATOM 1855 O O . CYS A 1 228 ? -3.481 1.705 5.663 1.00 88.81 228 CYS A O 1
ATOM 1857 N N . ALA A 1 229 ? -3.272 3.532 4.374 1.00 87.75 229 ALA A N 1
ATOM 1858 C CA . ALA A 1 229 ? -4.527 3.312 3.656 1.00 87.75 229 ALA A CA 1
ATOM 1859 C C . ALA A 1 229 ? -4.405 2.113 2.705 1.00 87.75 229 ALA A C 1
ATOM 1861 O O . ALA A 1 229 ? -3.388 1.969 2.032 1.00 87.75 229 ALA A O 1
ATOM 1862 N N . MET A 1 230 ? -5.428 1.263 2.618 1.00 83.50 230 MET A N 1
ATOM 1863 C CA . MET A 1 230 ? -5.479 0.190 1.613 1.00 83.50 230 MET A CA 1
ATOM 1864 C C . MET A 1 230 ? -6.174 0.642 0.328 1.00 83.50 230 MET A C 1
ATOM 1866 O O . MET A 1 230 ? -5.724 0.339 -0.775 1.00 83.50 230 MET A O 1
ATOM 1870 N N . GLU A 1 231 ? -7.261 1.390 0.476 1.00 71.31 231 GLU A N 1
ATOM 1871 C CA . GLU A 1 231 ? -8.145 1.759 -0.624 1.00 71.31 231 GLU A CA 1
ATOM 1872 C C . GLU A 1 231 ? -7.731 3.076 -1.285 1.00 71.31 231 GLU A C 1
ATOM 1874 O O . GLU A 1 231 ? -7.081 3.940 -0.687 1.00 71.31 231 GLU A O 1
ATOM 1879 N N . CYS A 1 232 ? -8.143 3.245 -2.541 1.00 63.69 232 CYS A N 1
ATOM 1880 C CA . CYS A 1 232 ? -8.125 4.553 -3.172 1.00 63.69 232 CYS A CA 1
ATOM 1881 C C . CYS A 1 232 ? -9.319 5.388 -2.691 1.00 63.69 232 CYS A C 1
ATOM 1883 O O . CYS A 1 232 ? -10.447 4.907 -2.658 1.00 63.69 232 CYS A O 1
ATOM 1885 N N . SER A 1 233 ? -9.095 6.671 -2.397 1.00 56.19 233 SER A N 1
ATOM 1886 C CA . SER A 1 233 ? -10.168 7.617 -2.066 1.00 56.19 233 SER A CA 1
ATOM 1887 C C . SER A 1 233 ? -11.045 8.016 -3.265 1.00 56.19 233 SER A C 1
ATOM 1889 O O . SER A 1 233 ? -12.090 8.640 -3.073 1.00 56.19 233 SER A O 1
ATOM 1891 N N . VAL A 1 234 ? -10.672 7.658 -4.505 1.00 56.00 234 VAL A N 1
ATOM 1892 C CA . VAL A 1 234 ? -11.546 7.828 -5.678 1.00 56.00 234 VAL A CA 1
ATOM 1893 C C . VAL A 1 234 ? -12.641 6.774 -5.653 1.00 56.00 234 VAL A C 1
ATOM 1895 O O . VAL A 1 234 ? -12.366 5.579 -5.677 1.00 56.00 234 VAL A O 1
ATOM 1898 N N . LYS A 1 235 ? -13.900 7.211 -5.728 1.00 49.91 235 LYS A N 1
ATOM 1899 C CA . LYS A 1 235 ? -15.021 6.317 -6.032 1.00 49.91 235 LYS A CA 1
ATOM 1900 C C . LYS A 1 235 ? -14.900 5.847 -7.480 1.00 49.91 235 LYS A C 1
ATOM 1902 O O . LYS A 1 235 ? -15.258 6.564 -8.412 1.00 49.91 235 LYS A O 1
ATOM 1907 N N . HIS A 1 236 ? -14.380 4.646 -7.678 1.00 52.88 236 HIS A N 1
ATOM 1908 C CA . HIS A 1 236 ? -14.383 4.011 -8.984 1.00 52.88 236 HIS A CA 1
ATOM 1909 C C . HIS A 1 236 ? -15.790 3.499 -9.283 1.00 52.88 236 HIS A C 1
ATOM 1911 O O . HIS A 1 236 ? -16.268 2.578 -8.629 1.00 52.88 236 HIS A O 1
ATOM 1917 N N . VAL A 1 237 ? -16.438 4.067 -10.303 1.00 40.84 237 VAL A N 1
ATOM 1918 C CA . VAL A 1 237 ? -17.785 3.657 -10.748 1.00 40.84 237 VAL A CA 1
ATOM 1919 C C . VAL A 1 237 ? -17.837 2.168 -11.137 1.00 40.84 237 VAL A C 1
ATOM 1921 O O . VAL A 1 237 ? -18.900 1.570 -11.053 1.00 40.84 237 VAL A O 1
ATOM 1924 N N . ASN A 1 238 ? -16.687 1.557 -11.461 1.00 39.25 238 ASN A N 1
ATOM 1925 C CA . ASN A 1 238 ? -16.564 0.162 -11.896 1.00 39.25 238 ASN A CA 1
ATOM 1926 C C . ASN A 1 238 ? -15.461 -0.649 -11.182 1.00 39.25 238 ASN A C 1
ATOM 1928 O O . ASN A 1 238 ? -15.072 -1.693 -11.702 1.00 39.25 238 ASN A O 1
ATOM 1932 N N . GLN A 1 239 ? -14.945 -0.240 -10.011 1.00 39.31 239 GLN A N 1
ATOM 1933 C CA . GLN A 1 239 ? -14.201 -1.222 -9.205 1.00 39.31 239 GLN A CA 1
ATOM 1934 C C . GLN A 1 239 ? -15.214 -2.109 -8.497 1.00 39.31 239 GLN A C 1
ATOM 1936 O O . GLN A 1 239 ? -15.649 -1.860 -7.375 1.00 39.31 239 GLN A O 1
ATOM 1941 N N . VAL A 1 240 ? -15.546 -3.191 -9.193 1.00 38.91 240 VAL A N 1
ATOM 1942 C CA . VAL A 1 240 ? -15.561 -4.506 -8.571 1.00 38.91 240 VAL A CA 1
ATOM 1943 C C . VAL A 1 240 ? -14.247 -4.591 -7.794 1.00 38.91 240 VAL A C 1
ATOM 1945 O O . VAL A 1 240 ? -13.203 -4.913 -8.358 1.00 38.91 240 VAL A O 1
ATOM 1948 N N . LEU A 1 241 ? -14.265 -4.228 -6.505 1.00 42.25 241 LEU A N 1
ATOM 1949 C CA . LEU A 1 241 ? -13.320 -4.841 -5.585 1.00 42.25 241 LEU A CA 1
ATOM 1950 C C . LEU A 1 241 ? -13.336 -6.334 -5.918 1.00 42.25 241 LEU A C 1
ATOM 1952 O O . LEU A 1 241 ? -14.394 -6.898 -6.207 1.00 42.25 241 LEU A O 1
ATOM 1956 N N . GLY A 1 242 ? -12.189 -6.991 -5.800 1.00 34.78 242 GLY A N 1
ATOM 1957 C CA . GLY A 1 242 ? -12.121 -8.450 -5.753 1.00 34.78 242 GLY A CA 1
ATOM 1958 C C . GLY A 1 242 ? -13.092 -9.096 -4.746 1.00 34.78 242 GLY A C 1
ATOM 1959 O O . GLY A 1 242 ? -13.186 -10.312 -4.724 1.00 34.78 242 GLY A O 1
ATOM 1960 N N . SER A 1 243 ? -13.872 -8.322 -3.981 1.00 35.59 243 SER A N 1
ATOM 1961 C CA . SER A 1 243 ? -15.121 -8.709 -3.331 1.00 35.59 243 SER A CA 1
ATOM 1962 C C . SER A 1 243 ? -16.346 -8.710 -4.267 1.00 35.59 243 SER A C 1
ATOM 1964 O O . SER A 1 243 ? -17.344 -8.045 -4.000 1.00 35.59 243 SER A O 1
ATOM 1966 N N . SER A 1 244 ? -16.326 -9.492 -5.351 1.00 30.20 244 SER A N 1
ATOM 1967 C CA . SER A 1 244 ? -17.569 -10.105 -5.846 1.00 30.20 244 SER A CA 1
ATOM 1968 C C . SER A 1 244 ? -17.342 -11.100 -6.978 1.00 30.20 244 SER A C 1
ATOM 1970 O O . SER A 1 244 ? -17.318 -10.750 -8.154 1.00 30.20 244 SER A O 1
ATOM 1972 N N . LEU A 1 245 ? -17.342 -12.382 -6.628 1.00 29.52 245 LEU A N 1
ATOM 1973 C CA . LEU A 1 245 ? -18.036 -13.387 -7.433 1.00 29.52 245 LEU A CA 1
ATOM 1974 C C . LEU A 1 245 ? -19.539 -13.383 -7.078 1.00 29.52 245 LEU A C 1
ATOM 1976 O O . LEU A 1 245 ? -20.131 -14.443 -6.893 1.00 29.52 245 LEU A O 1
ATOM 1980 N N . ALA A 1 246 ? -20.178 -12.211 -6.946 1.00 28.91 246 ALA A N 1
ATOM 1981 C CA . ALA A 1 246 ? -21.635 -12.133 -6.946 1.00 28.91 246 ALA A CA 1
ATOM 1982 C C . ALA A 1 246 ? -22.105 -11.871 -8.374 1.00 28.91 246 ALA A C 1
ATOM 1984 O O . ALA A 1 246 ? -22.054 -10.766 -8.912 1.00 28.91 246 ALA A O 1
ATOM 1985 N N . SER A 1 247 ? -22.544 -12.966 -8.971 1.00 28.47 247 SER A N 1
ATOM 1986 C CA . SER A 1 247 ? -23.438 -13.023 -10.109 1.00 28.47 247 SER A CA 1
ATOM 1987 C C . SER A 1 247 ? -24.559 -11.979 -10.062 1.00 28.47 247 SER A C 1
ATOM 1989 O O . SER A 1 247 ? -25.251 -11.852 -9.055 1.00 28.47 247 SER A O 1
ATOM 1991 N N . ASN A 1 248 ? -24.804 -11.427 -11.247 1.00 27.97 248 ASN A N 1
ATOM 1992 C CA . ASN A 1 248 ? -26.079 -10.983 -11.798 1.00 27.97 248 ASN A CA 1
ATOM 1993 C C . ASN A 1 248 ? -26.749 -9.728 -11.228 1.00 27.97 248 ASN A C 1
ATOM 1995 O O . ASN A 1 248 ? -27.139 -9.625 -10.069 1.00 27.97 248 ASN A O 1
ATOM 1999 N N . GLU A 1 249 ? -26.972 -8.824 -12.181 1.00 39.72 249 GLU A N 1
ATOM 2000 C CA . GLU A 1 249 ? -28.033 -7.833 -12.259 1.00 39.72 249 GLU A CA 1
ATOM 2001 C C . GLU A 1 249 ? -29.254 -8.154 -11.388 1.00 39.72 249 GLU A C 1
ATOM 2003 O O . GLU A 1 249 ? -29.900 -9.185 -11.559 1.00 39.72 249 GLU A O 1
ATOM 2008 N N . THR A 1 250 ? -29.611 -7.240 -10.487 1.00 27.38 250 THR A N 1
ATOM 2009 C CA . THR A 1 250 ? -30.956 -6.646 -10.404 1.00 27.38 250 THR A CA 1
ATOM 2010 C C . THR A 1 250 ? -31.034 -5.611 -9.272 1.00 27.38 250 THR A C 1
ATOM 2012 O O . THR A 1 250 ? -30.459 -5.769 -8.199 1.00 27.38 250 THR A O 1
ATOM 2015 N N . SER A 1 251 ? -31.815 -4.559 -9.535 1.00 28.28 251 SER A N 1
ATOM 2016 C CA . SER A 1 251 ? -32.323 -3.512 -8.628 1.00 28.28 251 SER A CA 1
ATOM 2017 C C . SER A 1 251 ? -31.363 -2.426 -8.114 1.00 28.28 251 SER A C 1
ATOM 2019 O O . SER A 1 251 ? -30.771 -2.497 -7.041 1.00 28.28 251 SER A O 1
ATOM 2021 N N . PHE A 1 252 ? -31.351 -1.334 -8.888 1.00 33.97 252 PHE A N 1
ATOM 2022 C CA . PHE A 1 252 ? -31.494 0.045 -8.408 1.00 33.97 252 PHE A CA 1
ATOM 2023 C C . PHE A 1 252 ? -32.317 0.124 -7.107 1.00 33.97 252 PHE A C 1
ATOM 2025 O O . PHE A 1 252 ? -33.503 -0.177 -7.145 1.00 33.97 252 PHE A O 1
ATOM 2032 N N . GLU A 1 253 ? -31.694 0.550 -6.004 1.00 26.44 253 GLU A N 1
ATOM 2033 C CA . GLU A 1 253 ? -32.243 1.483 -5.002 1.00 26.44 253 GLU A CA 1
ATOM 2034 C C . GLU A 1 253 ? -31.213 1.735 -3.872 1.00 26.44 253 GLU A C 1
ATOM 2036 O O . GLU A 1 253 ? -30.856 0.853 -3.099 1.00 26.44 253 GLU A O 1
ATOM 2041 N N . GLY A 1 254 ? -30.711 2.975 -3.794 1.00 28.44 254 GLY A N 1
ATOM 2042 C CA . GLY A 1 254 ? -30.316 3.642 -2.546 1.00 28.44 254 GLY A CA 1
ATOM 2043 C C . GLY A 1 254 ? -29.223 3.035 -1.654 1.00 28.44 254 GLY A C 1
ATOM 2044 O O . GLY A 1 254 ? -29.472 2.802 -0.474 1.00 28.44 254 GLY A O 1
ATOM 2045 N N . ARG A 1 255 ? -27.968 2.920 -2.113 1.00 29.81 255 ARG A N 1
ATOM 2046 C CA . ARG A 1 255 ? -26.829 2.923 -1.169 1.00 29.81 255 ARG A CA 1
ATOM 2047 C C . ARG A 1 255 ? -26.434 4.367 -0.858 1.00 29.81 255 ARG A C 1
ATOM 2049 O O . ARG A 1 255 ? -25.629 4.964 -1.567 1.00 29.81 255 ARG A O 1
ATOM 2056 N N . HIS A 1 256 ? -27.000 4.932 0.210 1.00 31.84 256 HIS A N 1
ATOM 2057 C CA . HIS A 1 256 ? -26.386 6.075 0.889 1.00 31.84 256 HIS A CA 1
ATOM 2058 C C . HIS A 1 256 ? -24.937 5.695 1.225 1.00 31.84 256 HIS A C 1
ATOM 2060 O O . HIS A 1 256 ? -24.693 4.724 1.940 1.00 31.84 256 HIS A O 1
ATOM 2066 N N . SER A 1 257 ? -23.982 6.404 0.626 1.00 39.00 257 SER A N 1
ATOM 2067 C CA . SER A 1 257 ? -22.556 6.116 0.727 1.00 39.00 257 SER A CA 1
ATOM 2068 C C . SER A 1 257 ? -22.054 6.373 2.147 1.00 39.00 257 SER A C 1
ATOM 2070 O O . SER A 1 257 ? -21.766 7.517 2.494 1.00 39.00 257 SER A O 1
ATOM 2072 N N . ASN A 1 258 ? -21.943 5.324 2.958 1.00 47.50 258 ASN A N 1
ATOM 2073 C CA . ASN A 1 258 ? -21.100 5.370 4.146 1.00 47.50 258 ASN A CA 1
ATOM 2074 C C . ASN A 1 258 ? -19.651 5.475 3.664 1.00 47.50 258 ASN A C 1
ATOM 2076 O O . ASN A 1 258 ? -19.163 4.587 2.969 1.00 47.50 258 ASN A O 1
ATOM 2080 N N . GLU A 1 259 ? -18.990 6.585 3.977 1.00 61.97 259 GLU A N 1
ATOM 2081 C CA . GLU A 1 259 ? -17.570 6.795 3.697 1.00 61.97 259 GLU A CA 1
ATOM 2082 C C . GLU A 1 259 ? -16.743 6.005 4.715 1.00 61.97 259 GLU A C 1
ATOM 2084 O O . GLU A 1 259 ? -16.239 6.559 5.693 1.00 61.97 259 GLU A O 1
ATOM 2089 N N . SER A 1 260 ? -16.676 4.687 4.527 1.00 70.31 260 SER A N 1
ATOM 2090 C CA . SER A 1 260 ? -15.709 3.846 5.223 1.00 70.31 260 SER A CA 1
ATOM 2091 C C . SER A 1 260 ? -14.325 4.064 4.618 1.00 70.31 260 SER A C 1
ATOM 2093 O O . SER A 1 260 ? -14.190 4.279 3.414 1.00 70.31 260 SER A O 1
ATOM 2095 N N . SER A 1 261 ? -13.286 4.041 5.442 1.00 85.62 261 SER A N 1
ATOM 2096 C CA . SER A 1 261 ? -11.900 4.087 4.967 1.00 85.62 261 SER A CA 1
ATOM 2097 C C . SER A 1 261 ? -11.119 2.957 5.611 1.00 85.62 261 SER A C 1
ATOM 2099 O O . SER A 1 261 ? -11.035 2.901 6.840 1.00 85.62 261 SER A O 1
ATOM 2101 N N . LEU A 1 262 ? -10.576 2.062 4.785 1.00 90.06 262 LEU A N 1
ATOM 2102 C CA . LEU A 1 262 ? -9.864 0.872 5.234 1.00 90.06 262 LEU A CA 1
ATOM 2103 C C . LEU A 1 262 ? -8.351 1.097 5.318 1.00 90.06 262 LEU A C 1
ATOM 2105 O O . LEU A 1 262 ? -7.712 1.596 4.388 1.00 90.06 262 LEU A O 1
ATOM 2109 N N . TYR A 1 263 ? -7.775 0.652 6.429 1.00 92.56 263 TYR A N 1
ATOM 2110 C CA . TYR A 1 263 ? -6.364 0.782 6.750 1.00 92.56 263 TYR A CA 1
ATOM 2111 C C . TYR A 1 263 ? -5.774 -0.542 7.222 1.00 92.56 263 TYR A C 1
ATOM 2113 O O . TYR A 1 263 ? -6.441 -1.353 7.872 1.00 92.56 263 TYR A O 1
ATOM 2121 N N . ILE A 1 264 ? -4.481 -0.710 6.971 1.00 93.25 264 ILE A N 1
ATOM 2122 C CA . ILE A 1 264 ? -3.678 -1.827 7.455 1.00 93.25 264 ILE A CA 1
ATOM 2123 C C . ILE A 1 264 ? -2.482 -1.307 8.240 1.00 93.25 264 ILE A C 1
ATOM 2125 O O . ILE A 1 264 ? -1.879 -0.296 7.892 1.00 93.25 264 ILE A O 1
ATOM 2129 N N . HIS A 1 265 ? -2.138 -1.984 9.328 1.00 94.00 265 HIS A N 1
ATOM 2130 C CA . HIS A 1 265 ? -0.925 -1.675 10.070 1.00 94.00 265 HIS A CA 1
ATOM 2131 C C . HIS A 1 265 ? 0.312 -2.145 9.294 1.00 94.00 265 HIS A C 1
ATOM 2133 O O . HIS A 1 265 ? 0.300 -3.238 8.735 1.00 94.00 265 HIS A O 1
ATOM 2139 N N . GLN A 1 266 ? 1.411 -1.392 9.339 1.00 90.19 266 GLN A N 1
ATOM 2140 C CA . GLN A 1 266 ? 2.682 -1.697 8.659 1.00 90.19 266 GLN A CA 1
ATOM 2141 C C . GLN A 1 266 ? 3.248 -3.101 8.948 1.00 90.19 266 GLN A C 1
ATOM 2143 O O . GLN A 1 266 ? 3.962 -3.674 8.132 1.00 90.19 266 GLN A O 1
ATOM 2148 N N . THR A 1 267 ? 2.896 -3.697 10.091 1.00 91.12 267 THR A N 1
ATOM 2149 C CA . THR A 1 267 ? 3.290 -5.078 10.435 1.00 91.12 267 THR A CA 1
ATOM 2150 C C . THR A 1 267 ? 2.428 -6.157 9.768 1.00 91.12 267 THR A C 1
ATOM 2152 O O . THR A 1 267 ? 2.663 -7.348 9.973 1.00 91.12 267 THR A O 1
ATOM 2155 N N . GLY A 1 268 ? 1.369 -5.761 9.062 1.00 91.44 268 GLY A N 1
ATOM 2156 C CA . GLY A 1 268 ? 0.392 -6.630 8.412 1.00 91.44 268 GLY A CA 1
ATOM 2157 C C . GLY A 1 268 ? -0.571 -7.349 9.349 1.00 91.44 268 GLY A C 1
ATOM 2158 O O . GLY A 1 268 ? -1.376 -8.142 8.879 1.00 91.44 268 GLY A O 1
ATOM 2159 N N . GLY A 1 269 ? -0.493 -7.141 10.668 1.00 92.94 269 GLY A N 1
ATOM 2160 C CA . GLY A 1 269 ? -1.259 -7.938 11.639 1.00 92.94 269 GLY A CA 1
ATOM 2161 C C . GLY A 1 269 ? -2.648 -7.415 11.980 1.00 92.94 269 GLY A C 1
ATOM 2162 O O . GLY A 1 269 ? -3.429 -8.134 12.597 1.00 92.94 269 GLY A O 1
ATOM 2163 N N . MET A 1 270 ? -2.950 -6.166 11.638 1.00 95.25 270 MET A N 1
ATOM 2164 C CA . MET A 1 270 ? -4.126 -5.453 12.135 1.00 95.25 270 MET A CA 1
ATOM 2165 C C . MET A 1 270 ? -4.741 -4.622 11.017 1.00 95.25 270 MET A C 1
ATOM 2167 O O . MET A 1 270 ? -4.018 -3.985 10.252 1.00 95.25 270 MET A O 1
ATOM 2171 N N . PHE A 1 271 ? -6.067 -4.603 10.978 1.00 95.81 271 PHE A N 1
ATOM 2172 C CA . PHE A 1 271 ? -6.873 -3.784 10.084 1.00 95.81 271 PHE A CA 1
ATOM 2173 C C . PHE A 1 271 ? -7.746 -2.839 10.892 1.00 95.81 271 PHE A C 1
ATOM 2175 O O . PHE A 1 271 ? -8.252 -3.211 11.957 1.00 95.81 271 PHE A O 1
ATOM 2182 N N . VAL A 1 272 ? -7.959 -1.643 10.354 1.00 95.50 272 VAL A N 1
ATOM 2183 C CA . VAL A 1 272 ? -8.900 -0.669 10.898 1.00 95.50 272 VAL A CA 1
ATOM 2184 C C . VAL A 1 272 ? -9.774 -0.122 9.776 1.00 95.50 272 VAL A C 1
ATOM 2186 O O . VAL A 1 272 ? -9.246 0.311 8.761 1.00 95.50 272 VAL A O 1
ATOM 2189 N N . SER A 1 273 ? -11.095 -0.109 9.962 1.00 92.88 273 SER A N 1
ATOM 2190 C CA . SER A 1 273 ? -12.011 0.700 9.145 1.00 92.88 273 SER A CA 1
ATOM 2191 C C . SER A 1 273 ? -12.502 1.884 9.964 1.00 92.88 273 SER A C 1
ATOM 2193 O O . SER A 1 273 ? -12.985 1.689 11.081 1.00 92.88 273 SER A O 1
ATOM 2195 N N . LEU A 1 274 ? -12.380 3.099 9.432 1.00 91.38 274 LEU A N 1
ATOM 2196 C CA . LEU A 1 274 ? -13.029 4.290 9.976 1.00 91.38 274 LEU A CA 1
ATOM 2197 C C . LEU A 1 274 ? -14.424 4.420 9.364 1.00 91.38 274 LEU A C 1
ATOM 2199 O O . LEU A 1 274 ? -14.543 4.721 8.183 1.00 91.38 274 LEU A O 1
ATOM 2203 N N . GLU A 1 275 ? -15.464 4.240 10.172 1.00 89.50 275 GLU A N 1
ATOM 2204 C CA . GLU A 1 275 ? -16.859 4.363 9.753 1.00 89.50 275 GLU A CA 1
ATOM 2205 C C . GLU A 1 275 ? -17.406 5.755 10.077 1.00 89.50 275 GLU A C 1
ATOM 2207 O O . GLU A 1 275 ? -17.344 6.207 11.227 1.00 89.50 275 GLU A O 1
ATOM 2212 N N . LYS A 1 276 ? -18.002 6.412 9.074 1.00 86.31 276 LYS A N 1
ATOM 2213 C CA . LYS A 1 276 ? -18.565 7.770 9.170 1.00 86.31 276 LYS A CA 1
ATOM 2214 C C . LYS A 1 276 ? -20.064 7.798 8.830 1.00 86.31 276 LYS A C 1
ATOM 2216 O O . LYS A 1 276 ? -20.461 8.268 7.764 1.00 86.31 276 LYS A O 1
ATOM 2221 N N . PRO A 1 277 ? -20.928 7.262 9.700 1.00 84.94 277 PRO A N 1
ATOM 2222 C CA . PRO A 1 277 ? -22.373 7.326 9.490 1.00 84.94 277 PRO A CA 1
ATOM 2223 C C . PRO A 1 277 ? -22.889 8.773 9.590 1.00 84.94 277 PRO A C 1
ATOM 2225 O O . PRO A 1 277 ? -22.537 9.491 10.518 1.00 84.94 277 PRO A O 1
ATOM 2228 N N . SER A 1 278 ? -23.799 9.190 8.702 1.00 81.38 278 SER A N 1
ATOM 2229 C CA . SER A 1 278 ? -24.288 10.585 8.647 1.00 81.38 278 SER A CA 1
ATOM 2230 C C . SER A 1 278 ? -24.953 11.090 9.937 1.00 81.38 278 SER A C 1
ATOM 2232 O O . SER A 1 278 ? -24.931 12.284 10.209 1.00 81.38 278 SER A O 1
ATOM 2234 N N . ASN A 1 279 ? -25.543 10.189 10.732 1.00 80.56 279 ASN A N 1
ATOM 2235 C CA . ASN A 1 279 ? -26.347 10.527 11.915 1.00 80.56 279 ASN A CA 1
ATOM 2236 C C . ASN A 1 279 ? -25.740 10.035 13.240 1.00 80.56 279 ASN A C 1
ATOM 2238 O O . ASN A 1 279 ? -26.397 10.107 14.279 1.00 80.56 279 ASN A O 1
ATOM 2242 N N . HIS A 1 280 ? -24.521 9.490 13.224 1.00 81.56 280 HIS A N 1
ATOM 2243 C CA . HIS A 1 280 ? -23.881 8.960 14.426 1.00 81.56 280 HIS A CA 1
ATOM 2244 C C . HIS A 1 280 ? -22.415 9.394 14.512 1.00 81.56 280 HIS A C 1
ATOM 2246 O O . HIS A 1 280 ? -21.805 9.687 13.486 1.00 81.56 280 HIS A O 1
ATOM 2252 N N . PRO A 1 281 ? -21.830 9.414 15.723 1.00 84.62 281 PRO A N 1
ATOM 2253 C CA . PRO A 1 281 ? -20.405 9.669 15.885 1.00 84.62 281 PRO A CA 1
ATOM 2254 C C . PRO A 1 281 ? -19.571 8.687 15.052 1.00 84.62 281 PRO A C 1
ATOM 2256 O O . PRO A 1 281 ? -19.951 7.508 14.958 1.00 84.62 281 PRO A O 1
ATOM 2259 N N . PRO A 1 282 ? -18.432 9.131 14.489 1.00 90.81 282 PRO A N 1
ATOM 2260 C CA . PRO A 1 282 ? -17.517 8.226 13.821 1.00 90.81 282 PRO A CA 1
ATOM 2261 C C . PRO A 1 282 ? -16.997 7.189 14.813 1.00 90.81 282 PRO A C 1
ATOM 2263 O O . PRO A 1 282 ? -16.846 7.443 16.011 1.00 90.81 282 PRO A O 1
ATOM 2266 N N . PHE A 1 283 ? -16.720 5.996 14.315 1.00 93.06 283 PHE A N 1
ATOM 2267 C CA . PHE A 1 283 ? -16.151 4.924 15.118 1.00 93.06 283 PHE A CA 1
ATOM 2268 C C . PHE A 1 283 ? -15.240 4.066 14.253 1.00 93.06 283 PHE A C 1
ATOM 2270 O O . PHE A 1 283 ? -15.296 4.124 13.028 1.00 93.06 283 PHE A O 1
ATOM 2277 N N . PHE A 1 284 ? -14.418 3.244 14.897 1.00 95.62 284 PHE A N 1
ATOM 2278 C CA . PHE A 1 284 ? -13.562 2.309 14.184 1.00 95.62 284 PHE A CA 1
ATOM 2279 C C . PHE A 1 284 ? -14.067 0.879 14.323 1.00 95.62 284 PHE A C 1
ATOM 2281 O O . PHE A 1 284 ? -14.490 0.460 15.405 1.00 95.62 284 PHE A O 1
ATOM 2288 N N . PHE A 1 285 ? -13.959 0.109 13.248 1.00 95.75 285 PHE A N 1
ATOM 2289 C CA . PHE A 1 285 ? -13.855 -1.339 13.338 1.00 95.75 285 PHE A CA 1
ATOM 2290 C C . PHE A 1 285 ? -12.390 -1.738 13.353 1.00 95.75 285 PHE A C 1
ATOM 2292 O O . PHE A 1 285 ? -11.602 -1.236 12.565 1.00 95.75 285 PHE A O 1
ATOM 2299 N N . TRP A 1 286 ? -12.043 -2.663 14.236 1.00 96.50 286 TRP A N 1
ATOM 2300 C CA . TRP A 1 286 ? -10.713 -3.238 14.347 1.00 96.50 286 TRP A CA 1
ATOM 2301 C C . TRP A 1 286 ? -10.783 -4.740 14.100 1.00 96.50 286 TRP A C 1
ATOM 2303 O O . TRP A 1 286 ? -11.617 -5.427 14.693 1.00 96.50 286 TRP A O 1
ATOM 2313 N N . ALA A 1 287 ? -9.888 -5.274 13.277 1.00 95.44 287 ALA A N 1
ATOM 2314 C CA . ALA A 1 287 ? -9.782 -6.710 13.058 1.00 95.44 287 ALA A CA 1
ATOM 2315 C C . ALA A 1 287 ? -8.327 -7.173 13.015 1.00 95.44 287 ALA A C 1
ATOM 2317 O O . ALA A 1 287 ? -7.419 -6.431 12.652 1.00 95.44 287 ALA A O 1
ATOM 2318 N N . TRP A 1 288 ? -8.118 -8.438 13.362 1.00 94.56 288 TRP A N 1
ATOM 2319 C CA . TRP A 1 288 ? -6.824 -9.099 13.239 1.00 94.56 288 TRP A CA 1
ATOM 2320 C C . TRP A 1 288 ? -6.660 -9.709 11.845 1.00 94.56 288 TRP A C 1
ATOM 2322 O O . TRP A 1 288 ? -7.620 -10.251 11.276 1.00 94.56 288 TRP A O 1
ATOM 2332 N N . ASN A 1 289 ? -5.435 -9.685 11.319 1.00 93.19 289 ASN A N 1
ATOM 2333 C CA . ASN A 1 289 ? -5.085 -10.418 10.110 1.00 93.19 289 ASN A CA 1
ATOM 2334 C C . ASN A 1 289 ? -4.829 -11.894 10.432 1.00 93.19 289 ASN A C 1
ATOM 2336 O O . ASN A 1 289 ? -3.731 -12.300 10.813 1.00 93.19 289 ASN A O 1
ATOM 2340 N N . HIS A 1 290 ? -5.857 -12.711 10.230 1.00 89.94 290 HIS A N 1
ATOM 2341 C CA . HIS A 1 290 ? -5.795 -14.154 10.442 1.00 89.94 290 HIS A CA 1
ATOM 2342 C C . HIS A 1 290 ? -4.935 -14.896 9.402 1.00 89.94 290 HIS A C 1
ATOM 2344 O O . HIS A 1 290 ? -4.547 -16.035 9.650 1.00 89.94 290 HIS A O 1
ATOM 2350 N N . MET A 1 291 ? -4.598 -14.267 8.269 1.00 90.94 291 MET A N 1
ATOM 2351 C CA . MET A 1 291 ? -3.679 -14.840 7.279 1.00 90.94 291 MET A CA 1
ATOM 2352 C C . MET A 1 291 ? -2.204 -14.619 7.640 1.00 90.94 291 MET A C 1
ATOM 2354 O O . MET A 1 291 ? -1.326 -15.281 7.080 1.00 90.94 291 MET A O 1
ATOM 2358 N N . LEU A 1 292 ? -1.902 -13.744 8.610 1.00 90.25 292 LEU A N 1
ATOM 2359 C CA . LEU A 1 292 ? -0.533 -13.480 9.052 1.00 90.25 292 LEU A CA 1
ATOM 2360 C C . LEU A 1 292 ? -0.004 -14.611 9.949 1.00 90.25 292 LEU A C 1
ATOM 2362 O O . LEU A 1 292 ? 0.026 -14.521 11.183 1.00 90.25 292 LEU A O 1
ATOM 2366 N N . THR A 1 293 ? 0.455 -15.688 9.318 1.00 85.94 293 THR A N 1
ATOM 2367 C CA . THR A 1 293 ? 1.101 -16.816 10.002 1.00 85.94 293 THR A CA 1
ATOM 2368 C C . THR A 1 293 ? 2.521 -16.472 10.466 1.00 85.94 293 THR A C 1
ATOM 2370 O O . THR A 1 293 ? 3.115 -15.476 10.051 1.00 85.94 293 THR A O 1
ATOM 2373 N N . ARG A 1 294 ? 3.118 -17.334 11.305 1.00 81.75 294 ARG A N 1
ATOM 2374 C CA . ARG A 1 294 ? 4.513 -17.177 11.765 1.00 81.75 294 ARG A CA 1
ATOM 2375 C C . ARG A 1 294 ? 5.520 -17.063 10.613 1.00 81.75 294 ARG A C 1
ATOM 2377 O O . ARG A 1 294 ? 6.522 -16.386 10.782 1.00 81.75 294 ARG A O 1
ATOM 2384 N N . LYS A 1 295 ? 5.235 -17.672 9.454 1.00 82.19 295 LYS A N 1
ATOM 2385 C CA . LYS A 1 295 ? 6.098 -17.638 8.260 1.00 82.19 295 LYS A CA 1
ATOM 2386 C C . LYS A 1 295 ? 6.295 -16.219 7.7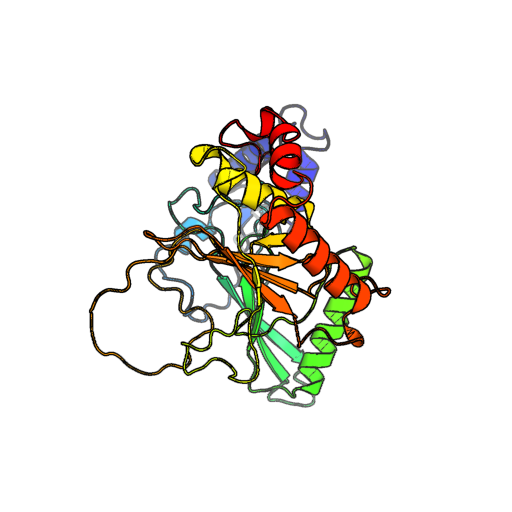07 1.00 82.19 295 LYS A C 1
ATOM 2388 O O . LYS A 1 295 ? 7.354 -15.937 7.163 1.00 82.19 295 LYS A O 1
ATOM 2393 N N . TYR A 1 296 ? 5.303 -15.340 7.866 1.00 81.94 296 TYR A N 1
ATOM 2394 C CA . TYR A 1 296 ? 5.320 -13.970 7.333 1.00 81.94 296 TYR A CA 1
ATOM 2395 C C . TYR A 1 296 ? 5.702 -12.908 8.373 1.00 81.94 296 TYR A C 1
ATOM 2397 O O . TYR A 1 296 ? 5.945 -11.758 8.017 1.00 81.94 296 TYR A O 1
ATOM 2405 N N . ARG A 1 297 ? 5.778 -13.272 9.659 1.00 79.69 297 ARG A N 1
ATOM 2406 C CA . ARG A 1 297 ? 6.199 -12.358 10.729 1.00 79.69 297 ARG A CA 1
ATOM 2407 C C . ARG A 1 297 ? 7.722 -12.255 10.717 1.00 79.69 297 ARG A C 1
ATOM 2409 O O . ARG A 1 297 ? 8.394 -13.055 11.365 1.00 79.69 297 ARG A O 1
ATOM 2416 N N . GLN A 1 298 ? 8.262 -11.285 9.985 1.00 67.38 298 GLN A N 1
ATOM 2417 C CA . GLN A 1 298 ? 9.682 -10.942 10.084 1.00 67.38 298 GLN A CA 1
ATOM 2418 C C . GLN A 1 298 ? 10.019 -10.615 11.552 1.00 67.38 298 GLN A C 1
ATOM 2420 O O . GLN A 1 298 ? 9.290 -9.868 12.205 1.00 67.38 298 GLN A O 1
ATOM 2425 N N . GLU A 1 299 ? 11.076 -11.232 12.087 1.00 62.03 299 GLU A N 1
ATOM 2426 C CA . GLU A 1 299 ? 11.729 -10.870 13.360 1.00 62.03 299 GLU A CA 1
ATOM 2427 C C . GLU A 1 299 ? 10.807 -10.599 14.569 1.00 62.03 299 GLU A C 1
ATOM 2429 O O . GLU A 1 299 ? 11.122 -9.793 15.439 1.00 62.03 299 GLU A O 1
ATOM 2434 N N . SER A 1 300 ? 9.675 -11.299 14.699 1.00 59.38 300 SER A N 1
ATOM 2435 C CA . SER A 1 300 ? 8.742 -11.123 15.836 1.00 59.38 300 SER A CA 1
ATOM 2436 C C . SER A 1 300 ? 8.041 -9.754 15.907 1.00 59.38 300 SER A C 1
ATOM 2438 O O . SER A 1 300 ? 7.418 -9.449 16.924 1.00 59.38 300 SER A O 1
ATOM 2440 N N . GLN A 1 301 ? 8.071 -8.953 14.836 1.00 70.75 301 GLN A N 1
ATOM 2441 C CA . GLN A 1 301 ? 7.575 -7.566 14.825 1.00 70.75 301 GLN A CA 1
ATOM 2442 C C . GLN A 1 301 ? 6.050 -7.421 15.031 1.00 70.75 301 GLN A C 1
ATOM 2444 O O . GLN A 1 301 ? 5.546 -6.318 15.214 1.00 70.75 301 GLN A O 1
ATOM 2449 N N . CYS A 1 302 ? 5.295 -8.525 15.032 1.00 84.25 302 CYS A N 1
ATOM 2450 C CA . CYS A 1 302 ? 3.846 -8.530 15.248 1.00 84.25 302 CYS A CA 1
ATOM 2451 C C . CYS A 1 302 ? 3.400 -9.673 16.172 1.00 84.25 302 CYS A C 1
ATOM 2453 O O . CYS A 1 302 ? 2.673 -10.586 15.766 1.00 84.25 302 CYS A O 1
ATOM 2455 N N . SER A 1 303 ? 3.884 -9.673 17.415 1.00 89.00 303 SER A N 1
ATOM 2456 C CA . SER A 1 303 ? 3.420 -10.633 18.424 1.00 89.00 303 SER A CA 1
ATOM 2457 C C . SER A 1 303 ? 1.953 -10.387 18.803 1.00 89.00 303 SER A C 1
ATOM 2459 O O . SER A 1 303 ? 1.432 -9.286 18.640 1.00 89.00 303 SER A O 1
ATOM 2461 N N . GLU A 1 304 ? 1.279 -11.407 19.335 1.00 89.50 304 GLU A N 1
ATOM 2462 C CA . GLU A 1 304 ? -0.092 -11.265 19.854 1.00 89.50 304 GLU A CA 1
ATOM 2463 C C . GLU A 1 304 ? -0.144 -10.253 21.010 1.00 89.50 304 GLU A C 1
ATOM 2465 O O . GLU A 1 304 ? -1.010 -9.388 21.043 1.00 89.50 304 GLU A O 1
ATOM 2470 N N . ALA A 1 305 ? 0.864 -10.261 21.890 1.00 92.50 305 ALA A N 1
ATOM 2471 C CA . ALA A 1 305 ? 0.981 -9.275 22.964 1.00 92.50 305 ALA A CA 1
ATOM 2472 C C . ALA A 1 305 ? 1.138 -7.835 22.440 1.00 92.50 305 ALA A C 1
ATOM 2474 O O . ALA A 1 305 ? 0.592 -6.902 23.029 1.00 92.50 305 ALA A O 1
ATOM 2475 N N . PHE A 1 306 ? 1.869 -7.643 21.335 1.00 93.19 306 PHE A N 1
ATOM 2476 C CA . PHE A 1 306 ? 1.977 -6.343 20.671 1.00 93.19 306 PHE A CA 1
ATOM 2477 C C . PHE A 1 306 ? 0.635 -5.915 20.069 1.00 93.19 306 PHE A C 1
ATOM 2479 O O . PHE A 1 306 ? 0.202 -4.786 20.274 1.00 93.19 306 PHE A O 1
ATOM 2486 N N . GLN A 1 307 ? -0.051 -6.830 19.386 1.00 94.12 307 GLN A N 1
ATOM 2487 C CA . GLN A 1 307 ? -1.381 -6.607 18.822 1.00 94.12 307 GLN A CA 1
ATOM 2488 C C . GLN A 1 307 ? -2.395 -6.171 19.898 1.00 94.12 307 GLN A C 1
ATOM 2490 O O . GLN A 1 307 ? -3.052 -5.136 19.754 1.00 94.12 307 GLN A O 1
ATOM 2495 N N . ASP A 1 308 ? -2.449 -6.881 21.026 1.00 95.25 308 ASP A N 1
ATOM 2496 C CA . ASP A 1 308 ? -3.311 -6.544 22.165 1.00 95.25 308 ASP A CA 1
ATOM 2497 C C . ASP A 1 308 ? -2.938 -5.206 22.815 1.00 95.25 308 ASP A C 1
ATOM 2499 O O . ASP A 1 308 ? -3.813 -4.414 23.186 1.00 95.25 308 ASP A O 1
ATOM 2503 N N . TYR A 1 309 ? -1.635 -4.930 22.945 1.00 96.62 309 TYR A N 1
ATOM 2504 C CA . TYR A 1 309 ? -1.133 -3.644 23.424 1.00 96.62 309 TYR A CA 1
ATOM 2505 C C . TYR A 1 309 ? -1.621 -2.497 22.530 1.00 96.62 309 TYR A C 1
ATOM 2507 O O . TYR A 1 309 ? -2.153 -1.512 23.049 1.00 96.62 309 TYR A O 1
ATOM 2515 N N . MET A 1 310 ? -1.498 -2.648 21.208 1.00 97.00 310 MET A N 1
ATOM 2516 C CA . MET A 1 310 ? -1.905 -1.642 20.227 1.00 97.00 310 MET A CA 1
ATOM 2517 C C . MET A 1 310 ? -3.401 -1.354 20.311 1.00 97.00 310 MET A C 1
ATOM 2519 O O . MET A 1 310 ? -3.783 -0.193 20.448 1.00 97.00 310 MET A O 1
ATOM 2523 N N . LEU A 1 311 ? -4.252 -2.385 20.339 1.00 97.75 311 LEU A N 1
ATOM 2524 C CA . LEU A 1 311 ? -5.699 -2.201 20.493 1.00 97.75 311 LEU A CA 1
ATOM 2525 C C . LEU A 1 311 ? -6.053 -1.511 21.820 1.00 97.75 311 LEU A C 1
ATOM 2527 O O . LEU A 1 311 ? -6.930 -0.643 21.866 1.00 97.75 311 LEU A O 1
ATOM 2531 N N . ARG A 1 312 ? -5.391 -1.890 22.920 1.00 97.56 312 ARG A N 1
ATOM 2532 C CA . ARG A 1 312 ? -5.626 -1.283 24.236 1.00 97.56 312 ARG A CA 1
ATOM 2533 C C . ARG A 1 312 ? -5.274 0.199 24.240 1.00 97.56 312 ARG A C 1
ATOM 2535 O O . ARG A 1 312 ? -6.071 0.996 24.730 1.00 97.56 312 ARG A O 1
ATOM 2542 N N . GLU A 1 313 ? -4.106 0.571 23.724 1.00 97.56 313 GLU A N 1
ATOM 2543 C CA . GLU A 1 313 ? -3.716 1.978 23.649 1.00 97.56 313 GLU A CA 1
ATOM 2544 C C . GLU A 1 313 ? -4.616 2.745 22.681 1.00 97.56 313 GLU A C 1
ATOM 2546 O O . GLU A 1 313 ? -5.127 3.800 23.051 1.00 97.56 313 GLU A O 1
ATOM 2551 N N . PHE A 1 314 ? -4.928 2.180 21.514 1.00 97.94 314 PHE A N 1
ATOM 2552 C CA . PHE A 1 314 ? -5.817 2.802 20.535 1.00 97.94 314 PHE A CA 1
ATOM 2553 C C . 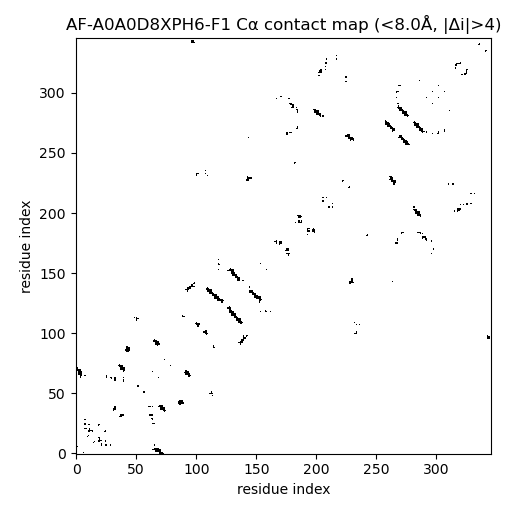PHE A 1 314 ? -7.199 3.119 21.125 1.00 97.94 314 PHE A C 1
ATOM 2555 O O . PHE A 1 314 ? -7.711 4.225 20.954 1.00 97.94 314 PHE A O 1
ATOM 2562 N N . ARG A 1 315 ? -7.775 2.203 21.918 1.00 97.88 315 ARG A N 1
ATOM 2563 C CA . ARG A 1 315 ? -9.023 2.441 22.667 1.00 97.88 315 ARG A CA 1
ATOM 2564 C C . ARG A 1 315 ? -8.912 3.587 23.668 1.00 97.88 315 ARG A C 1
ATOM 2566 O O . ARG A 1 315 ? -9.866 4.347 23.802 1.00 97.88 315 ARG A O 1
ATOM 2573 N N . LYS A 1 316 ? -7.783 3.724 24.373 1.00 97.56 316 LYS A N 1
ATOM 2574 C CA . LYS A 1 316 ? -7.576 4.832 25.321 1.00 97.56 316 LYS A CA 1
ATOM 2575 C C . LYS A 1 316 ? -7.519 6.177 24.604 1.00 97.56 316 LYS A C 1
ATOM 2577 O O . LYS A 1 316 ? -8.140 7.123 25.078 1.00 97.56 316 LYS A O 1
ATOM 2582 N N . TYR A 1 317 ? -6.819 6.245 23.468 1.00 96.75 317 TYR A N 1
ATOM 2583 C CA . TYR A 1 317 ? -6.816 7.437 22.622 1.00 96.75 317 TYR A CA 1
ATOM 2584 C C . TYR A 1 317 ? -8.226 7.729 22.111 1.00 96.75 317 TYR A C 1
ATOM 2586 O O . TYR A 1 317 ? -8.746 8.793 22.399 1.00 96.75 317 TYR A O 1
ATOM 2594 N N . CYS A 1 318 ? -8.906 6.784 21.460 1.00 96.44 318 CYS A N 1
ATOM 2595 C CA . CYS A 1 318 ? -10.249 7.028 20.924 1.00 96.44 318 CYS A CA 1
ATOM 2596 C C . CYS A 1 318 ? -11.269 7.406 22.009 1.00 96.44 318 CYS A C 1
ATOM 2598 O O . CYS A 1 318 ? -12.079 8.301 21.799 1.00 96.44 318 CYS A O 1
ATOM 2600 N N . GLY A 1 319 ? -11.214 6.779 23.186 1.00 96.12 319 GLY A N 1
ATOM 2601 C CA . GLY A 1 319 ? -12.100 7.080 24.314 1.00 96.12 319 GLY A CA 1
ATOM 2602 C C . GLY A 1 319 ? -11.755 8.359 25.085 1.00 96.12 319 GLY A C 1
ATOM 2603 O O . GLY A 1 319 ? -12.484 8.712 26.009 1.00 96.12 319 GLY A O 1
ATOM 2604 N N . ASN A 1 320 ? -10.663 9.047 24.732 1.00 96.44 320 ASN A N 1
ATOM 2605 C CA . ASN A 1 320 ? -10.102 10.177 25.477 1.00 96.44 320 ASN A CA 1
ATOM 2606 C C . ASN A 1 320 ? -9.818 9.863 26.964 1.00 96.44 320 ASN A C 1
ATOM 2608 O O . ASN A 1 320 ? -9.995 10.706 27.843 1.00 96.44 320 ASN A O 1
ATOM 2612 N N . VAL A 1 321 ? -9.374 8.638 27.259 1.00 97.06 321 VAL A N 1
ATOM 2613 C CA . VAL A 1 321 ? -8.959 8.240 28.615 1.00 97.06 321 VAL A CA 1
ATOM 2614 C C . VAL A 1 321 ? -7.736 9.065 29.012 1.00 97.06 321 VAL A C 1
ATOM 2616 O O . VAL A 1 321 ? -6.822 9.218 28.203 1.00 97.06 321 VAL A O 1
ATOM 2619 N N . ASP A 1 322 ? -7.724 9.611 30.229 1.00 95.62 322 ASP A N 1
ATOM 2620 C CA . ASP A 1 322 ? -6.664 10.500 30.734 1.00 95.62 322 ASP A CA 1
ATOM 2621 C C . ASP A 1 322 ? -6.376 11.700 29.808 1.00 95.62 322 ASP A C 1
ATOM 2623 O O . ASP A 1 322 ? -5.236 12.142 29.677 1.00 95.62 322 ASP A O 1
ATOM 2627 N N . ASN A 1 323 ? -7.406 12.206 29.116 1.00 94.94 323 ASN A N 1
ATOM 2628 C CA . ASN A 1 323 ? -7.306 13.280 28.122 1.00 94.94 323 ASN A CA 1
ATOM 2629 C C . ASN A 1 323 ? -6.338 12.989 26.961 1.00 94.94 323 ASN A C 1
ATOM 2631 O O . ASN A 1 323 ? -5.863 13.916 26.305 1.00 94.94 323 ASN A O 1
ATOM 2635 N N . LYS A 1 324 ? -6.035 11.714 26.673 1.00 95.00 324 LYS A N 1
ATOM 2636 C CA . LYS A 1 324 ? -5.077 11.341 25.620 1.00 95.00 324 LYS A CA 1
ATOM 2637 C C . LYS A 1 324 ? -5.434 11.900 24.245 1.00 95.00 324 LYS A C 1
ATOM 2639 O O . LYS A 1 324 ? -4.531 12.354 23.549 1.00 95.00 324 LYS A O 1
ATOM 2644 N N . LEU A 1 325 ? -6.711 11.881 23.849 1.00 94.31 325 LEU A N 1
ATOM 2645 C CA . LEU A 1 325 ? -7.134 12.396 22.540 1.00 94.31 325 LEU A CA 1
ATOM 2646 C C . LEU A 1 325 ? -6.962 13.904 22.462 1.00 94.31 325 LEU A C 1
ATOM 2648 O O . LEU A 1 325 ? -6.437 14.416 21.480 1.00 94.31 325 LEU A O 1
ATOM 2652 N N . TYR A 1 326 ? -7.390 14.598 23.515 1.00 93.62 326 TYR A N 1
ATOM 2653 C CA . TYR A 1 326 ? -7.277 16.044 23.604 1.00 93.62 326 TYR A CA 1
ATOM 2654 C C . TYR A 1 326 ? -5.810 16.484 23.595 1.00 93.62 326 TYR A C 1
ATOM 2656 O O . TYR A 1 326 ? -5.425 17.333 22.797 1.00 93.62 326 TYR A O 1
ATOM 2664 N N . HIS A 1 327 ? -4.967 15.852 24.416 1.00 94.00 327 HIS A N 1
ATOM 2665 C CA . HIS A 1 327 ? -3.534 16.131 24.440 1.00 94.00 327 HIS A CA 1
ATOM 2666 C C . HIS A 1 327 ? -2.866 15.825 23.100 1.00 94.00 327 HIS A C 1
ATOM 2668 O O . HIS A 1 327 ? -2.084 16.643 22.616 1.00 94.00 327 HIS A O 1
ATOM 2674 N N . PHE A 1 328 ? -3.217 14.698 22.471 1.00 92.38 328 PHE A N 1
ATOM 2675 C CA . PHE A 1 328 ? -2.743 14.356 21.134 1.00 92.38 328 PHE A CA 1
ATOM 2676 C C . PHE A 1 328 ? -3.104 15.450 20.130 1.00 92.38 328 PHE A C 1
ATOM 2678 O O . PHE A 1 328 ? -2.201 15.991 19.500 1.00 92.38 328 PHE A O 1
ATOM 2685 N N . TYR A 1 329 ? -4.376 15.850 20.069 1.00 91.25 329 TYR A N 1
ATOM 2686 C CA . TYR A 1 329 ? -4.859 16.958 19.243 1.00 91.25 329 TYR A CA 1
ATOM 2687 C C . TYR A 1 329 ? -4.073 18.256 19.476 1.00 91.25 329 TYR A C 1
ATOM 2689 O O . TYR A 1 329 ? -3.596 18.858 18.521 1.00 91.25 329 TYR A O 1
ATOM 2697 N N . THR A 1 330 ? -3.865 18.662 20.732 1.00 89.50 330 THR A N 1
ATOM 2698 C CA . THR A 1 330 ? -3.111 19.891 21.043 1.00 89.50 330 THR A CA 1
ATOM 2699 C C . THR A 1 330 ? -1.624 19.805 20.697 1.00 89.50 330 THR A C 1
ATOM 2701 O O . THR A 1 330 ? -0.974 20.834 20.551 1.00 89.50 330 THR A O 1
ATOM 2704 N N . SER A 1 331 ? -1.079 18.591 20.583 1.00 85.50 331 SER A N 1
ATOM 2705 C CA . SER A 1 331 ? 0.316 18.354 20.198 1.00 85.50 331 SER A CA 1
ATOM 2706 C C . SER A 1 331 ? 0.521 18.243 18.687 1.00 85.50 331 SER A C 1
ATOM 2708 O O . SER A 1 331 ? 1.667 18.206 18.238 1.00 85.50 331 SER A O 1
ATOM 2710 N N . VAL A 1 332 ? -0.562 18.176 17.901 1.00 78.62 332 VAL A N 1
ATOM 2711 C CA . VAL A 1 332 ? -0.480 18.121 16.439 1.00 78.62 332 VAL A CA 1
ATOM 2712 C C . VAL A 1 332 ? 0.131 19.436 15.937 1.00 78.62 332 VAL A C 1
ATOM 2714 O O . VAL A 1 332 ? -0.436 20.497 16.202 1.00 78.62 332 VAL A O 1
ATOM 2717 N N . PRO A 1 333 ? 1.275 19.403 15.226 1.00 68.38 333 PRO A N 1
ATOM 2718 C CA . PRO A 1 333 ? 1.905 20.610 14.700 1.00 68.38 333 PRO A CA 1
ATOM 2719 C C . PRO A 1 333 ? 0.940 21.426 13.834 1.00 68.38 333 PRO A C 1
ATOM 2721 O O . PRO A 1 333 ? 0.232 20.864 13.002 1.00 68.38 333 PRO A O 1
ATOM 2724 N N . GLU A 1 334 ? 0.966 22.757 13.948 1.00 57.00 334 GLU A N 1
ATOM 2725 C CA . GLU A 1 334 ? 0.130 23.653 13.128 1.00 57.00 334 GLU A CA 1
ATOM 2726 C C . GLU A 1 334 ? 0.337 23.455 11.614 1.00 57.00 334 GLU A C 1
ATOM 2728 O O . GLU A 1 334 ? -0.587 23.668 10.835 1.00 57.00 334 GLU A O 1
ATOM 2733 N N . ALA A 1 335 ? 1.506 22.961 11.192 1.00 48.97 335 ALA A N 1
ATOM 2734 C CA . ALA A 1 335 ? 1.788 22.600 9.801 1.00 48.97 335 ALA A CA 1
ATOM 2735 C C . ALA A 1 335 ? 0.867 21.483 9.273 1.00 48.97 335 ALA A C 1
ATOM 2737 O O . ALA A 1 335 ? 0.485 21.486 8.111 1.00 48.97 335 ALA A O 1
ATOM 2738 N N . ILE A 1 336 ? 0.422 20.564 10.132 1.00 53.66 336 ILE A N 1
ATOM 2739 C CA . ILE A 1 336 ? -0.562 19.538 9.772 1.00 53.66 336 ILE A CA 1
ATOM 2740 C C . ILE A 1 336 ? -1.969 20.148 9.624 1.00 53.66 336 ILE A C 1
ATOM 2742 O O . ILE A 1 336 ? -2.822 19.560 8.966 1.00 53.66 336 ILE A O 1
ATOM 2746 N N . ASN A 1 337 ? -2.213 21.351 10.162 1.00 43.53 337 ASN A N 1
ATOM 2747 C CA . ASN A 1 337 ? -3.495 22.057 10.073 1.00 43.53 337 ASN A CA 1
ATOM 2748 C C . ASN A 1 337 ? -3.678 22.832 8.755 1.00 43.53 337 ASN A C 1
ATOM 2750 O O . ASN A 1 337 ? -4.811 23.174 8.410 1.00 43.53 337 ASN A O 1
ATOM 2754 N N . THR A 1 338 ? -2.632 23.029 7.950 1.00 39.72 338 THR A N 1
ATOM 2755 C CA . THR A 1 338 ? -2.763 23.522 6.566 1.00 39.72 338 THR A CA 1
ATOM 2756 C C . THR A 1 338 ? -3.051 22.367 5.608 1.00 39.72 338 THR A C 1
ATOM 2758 O O . THR A 1 338 ? -2.551 21.262 5.794 1.00 39.72 338 THR A O 1
ATOM 2761 N N . ALA A 1 339 ? -3.943 22.576 4.641 1.00 40.69 339 ALA A N 1
ATOM 2762 C CA . ALA A 1 339 ? -4.695 21.546 3.912 1.00 40.69 339 ALA A CA 1
ATOM 2763 C C . ALA A 1 339 ? -3.891 20.467 3.144 1.00 40.69 339 ALA A C 1
ATOM 2765 O O . ALA A 1 339 ? -4.503 19.497 2.720 1.00 40.69 339 ALA A O 1
ATOM 2766 N N . ASP A 1 340 ? -2.561 20.537 3.051 1.00 40.84 340 ASP A N 1
ATOM 2767 C CA . ASP A 1 340 ? -1.781 19.677 2.143 1.00 40.84 340 ASP A CA 1
ATOM 2768 C C . ASP A 1 340 ? -0.600 18.926 2.794 1.00 40.84 340 ASP A C 1
ATOM 2770 O O . ASP A 1 340 ? 0.088 18.147 2.139 1.00 40.84 340 ASP A O 1
ATOM 2774 N N . CYS A 1 341 ? -0.352 19.087 4.099 1.00 37.56 341 CYS A N 1
ATOM 2775 C CA . CYS A 1 341 ? 0.911 18.625 4.697 1.00 37.56 341 CYS A CA 1
ATOM 2776 C C . CYS A 1 341 ? 0.993 17.136 5.070 1.00 37.56 341 CYS A C 1
ATOM 2778 O O . CYS A 1 341 ? 2.062 16.686 5.471 1.00 37.56 341 CYS A O 1
ATOM 2780 N N . PHE A 1 342 ? -0.070 16.343 4.902 1.00 41.78 342 PHE A N 1
ATOM 2781 C CA . PHE A 1 342 ? 0.079 14.881 4.979 1.00 41.78 342 PHE A CA 1
ATOM 2782 C C . PHE A 1 342 ? 0.768 14.295 3.748 1.00 41.78 342 PHE A C 1
ATOM 2784 O O . PHE A 1 342 ? 1.157 13.135 3.764 1.00 41.78 342 PHE A O 1
ATOM 2791 N N . PHE A 1 343 ? 0.931 15.099 2.697 1.00 42.91 343 PHE A N 1
ATOM 2792 C CA . PHE A 1 343 ? 1.378 14.667 1.387 1.00 42.91 343 PHE A CA 1
ATOM 2793 C C . PHE A 1 343 ? 2.360 15.691 0.794 1.00 42.91 343 PHE A C 1
ATOM 2795 O O . PHE A 1 343 ? 2.086 16.260 -0.249 1.00 42.91 343 PHE A O 1
ATOM 2802 N N . SER A 1 344 ? 3.459 16.060 1.458 1.00 28.48 344 SER A N 1
ATOM 2803 C CA . SER A 1 344 ? 4.469 16.894 0.767 1.00 28.48 344 SER A CA 1
ATOM 2804 C C . SER A 1 344 ? 5.889 16.845 1.328 1.00 28.48 344 SER A C 1
ATOM 2806 O O . SER A 1 344 ? 6.751 17.579 0.842 1.00 28.48 344 SER A O 1
ATOM 2808 N N . THR A 1 345 ? 6.178 16.027 2.336 1.00 26.44 345 THR A N 1
ATOM 2809 C CA . THR A 1 345 ? 7.523 15.995 2.920 1.00 26.44 345 THR A CA 1
ATOM 2810 C C . THR A 1 345 ? 8.063 14.579 2.917 1.00 26.44 345 THR A C 1
ATOM 2812 O O . THR A 1 345 ? 7.810 13.811 3.845 1.00 26.44 345 THR A O 1
ATOM 2815 N N . GLY A 1 346 ? 8.797 14.295 1.845 1.00 29.08 346 GLY A N 1
ATOM 2816 C CA . GLY A 1 346 ? 9.654 13.142 1.601 1.00 29.08 346 GLY A CA 1
ATOM 2817 C C . GLY A 1 346 ? 10.499 13.429 0.372 1.00 29.08 346 GLY A C 1
ATOM 2818 O O . GLY A 1 346 ? 9.935 13.317 -0.738 1.00 29.08 346 GLY A O 1
#

Organism: Dictyocaulus viviparus (NCBI:txid29172)

Solvent-accessible surface area (backbone atoms only — not comparable to full-atom values): 20447 Å² total; per-residue (Å²): 115,48,42,35,38,60,53,40,49,50,35,39,71,63,76,36,82,89,25,67,43,70,67,53,28,49,52,52,50,34,52,34,35,77,68,56,46,33,41,66,67,66,56,63,72,82,69,85,51,92,79,55,64,84,76,61,51,67,67,59,60,70,55,72,49,52,25,48,33,52,29,32,74,57,48,82,84,64,61,77,78,50,80,80,79,81,33,77,74,74,88,56,33,30,59,41,89,38,85,58,43,58,39,99,85,74,44,61,43,66,43,62,46,77,42,76,42,75,78,44,69,46,73,94,41,84,85,33,24,35,34,36,40,35,32,42,31,37,46,30,93,66,38,56,80,55,74,48,80,49,67,82,54,50,54,73,64,61,55,52,51,53,53,47,54,49,31,60,55,39,48,73,74,78,44,82,60,69,63,74,60,89,65,64,72,27,46,89,86,45,87,87,34,56,84,88,46,76,50,44,78,40,62,45,48,65,87,59,47,60,76,92,48,44,63,61,48,52,54,48,50,40,45,76,72,40,34,29,33,57,63,72,86,52,85,57,94,77,64,74,50,93,78,61,93,69,78,76,92,80,78,94,76,84,81,78,80,63,60,62,47,47,28,36,28,74,71,50,47,38,33,38,33,43,38,45,50,96,88,50,79,48,33,33,37,36,28,68,37,85,62,54,45,77,91,56,46,62,92,66,73,62,41,70,70,52,52,53,49,51,56,54,52,52,43,34,36,34,51,35,50,94,46,40,36,38,52,50,54,73,64,55,56,71,65,66,72,44,99,55,55,94,45,72,87,130

Radius of gyration: 23.12 Å; Cα contacts (8 Å, |Δi|>4): 483; chains: 1; bounding box: 57×54×71 Å

Nearest PDB structures (foldseek):
  8fw5-assembly1_A  TM=7.558E-01  e=6.863E-16  Homo sapiens
  7t3b-assembly1_A  TM=7.629E-01  e=3.373E-15  Homo sapiens
  7t3c-assembly1_A  TM=7.487E-01  e=1.028E-12  Homo sapiens
  8ae6-assembly1_W  TM=6.628E-01  e=1.630E-08  Saccharomyces cerevisiae
  8adl-assembly1_W  TM=6.784E-01  e=5.964E-08  Saccharomyces cerevisiae